Protein AF-A0A956D897-F1 (afdb_monomer)

Nearest PDB structures (foldseek):
  1a9v-assembly1_A  TM=4.489E-01  e=6.446E-01  Dermatophagoides pteronyssinus
  6qe7-assembly3_C  TM=2.543E-01  e=1.963E-01  Acetivibrio thermocellus
  6qe7-assembly2_B  TM=2.369E-01  e=2.677E-01  Acetivibrio thermocellus
  3l81-assembly1_A  TM=2.065E-01  e=1.171E-01  Homo sapiens
  4i3g-assembly2_B  TM=3.978E-01  e=1.262E+00  Streptomyces venezuelae

pLDDT: mean 73.95, std 21.72, range [34.62, 98.69]

Secondary structure (DSSP, 8-state):
----STTTTTGGGS-EEEESPTTEEES-TTSPEEEEEEESSTT-EEEEEEEETTTTEEEEEEEEE--SSPBP-SSSS-BEEEEEEEPPPGGGEEE-SSSEEEEEEEEEE-TTS-EEEPEEB-TTHHHHHHH--SHHHHHHHSB-TTTT-EEEEES-TTTS-----------------TT--S--EEEEE--SS-EEEEEEEEEESSS--EEEEESSEEEEEEEETTEEEEEEE--TTPPEEEEEE--S--EEEEEEEEETTS-EE-GGG-----EEPS-SS-PPPPPPPPPPPP-

Sequence (295 aa):
MKWLRAWCLLALTSGCMLGPYDDMEVSSRDQEIDFTGFHLRPNQEVRVQAFNQIASRWETLETLRSATTPTPTDLRDTLYGWNTRRRLTRDYWAAGTRGAKAQVRALTVGLTGDDFEMVSVDADWGACYRENRTASDFQRNCAAEGTPVAEIHTRDYCQAEEFAPTQFSVRNGGCTRTDYNRDPQRIRFFVGRPMSRYEVVVEQTTAGVRQTFRGDRCTQTTESPGRVRVDCIVSASGGVRLDRTAAGGPLETRVTAFDSFGCGVSQDSWGGRIEFAAGCDVPPPPPPPPPPPPP

Mean predicted aligned error: 14.11 Å

Radius of gyration: 30.56 Å; Cα contacts (8 Å, |Δi|>4): 643; chains: 1; bounding box: 61×61×108 Å

Solvent-accessible surface area (backbone atoms only — not comparable to full-atom values): 16808 Å² total; per-residue (Å²): 135,91,90,79,73,87,73,78,77,78,67,81,70,36,37,37,29,65,26,60,18,33,74,34,76,39,77,38,71,79,48,70,43,59,36,31,32,37,24,69,45,56,62,36,48,34,37,38,30,36,37,28,62,80,79,70,42,78,42,76,77,46,78,48,54,18,30,80,57,72,45,94,64,91,42,76,53,69,33,6,42,33,74,53,74,47,62,59,59,75,53,32,47,42,85,46,97,68,15,38,26,31,45,32,38,39,32,21,51,48,98,86,69,49,81,33,70,10,40,13,16,36,79,60,34,74,60,48,46,74,78,29,57,36,62,64,51,28,58,70,74,32,44,27,94,61,48,41,41,16,42,36,32,23,66,44,63,70,71,79,55,81,65,68,72,53,72,46,69,56,68,62,74,86,77,87,61,91,79,64,83,80,74,62,56,40,49,42,49,44,54,79,60,56,28,32,34,35,39,38,40,36,45,37,85,61,88,86,63,53,74,46,79,46,47,82,45,67,50,80,44,76,80,47,96,42,30,38,40,32,44,29,34,24,54,62,86,53,51,53,38,41,43,33,47,64,82,80,78,64,39,38,45,32,59,40,40,16,34,73,80,72,48,72,57,62,64,92,77,40,78,41,59,80,49,72,68,88,80,85,79,74,77,77,77,75,78,78,79,78,79,78,79,82,134

Foldseek 3Di:
DDPDDPVQPPQLFWWAWAPPAAAAEDAALQDKGKTKTKGLAFFWKKFKWWQQQVVRGIDTPDIDGFHNDFDDDQAPGGITMDIDIDRDPPRQWDDDQQATKIKMFMWTADPVRDIDTHFGFHPVLVVVRVVDRHSSSSSVRGGDPPPPIHMYGYNCHAVPDPQPQPWDFPFPPDPPDQPLQPDWWKWWWAFPWFFFKKKKKKAAPDPDKDKDKDAPDKDWDDPDVRIIIIIHTHGGRDTIIITIRDRDDGITMGMFTHHSNRHTDHPVNGPIDTDTDDDPPDDDPPPPPDDDDDD

Structure (mmCIF, N/CA/C/O backbone):
data_AF-A0A956D897-F1
#
_entry.id   AF-A0A956D897-F1
#
loop_
_atom_site.group_PDB
_atom_site.id
_atom_site.type_symbol
_atom_site.label_atom_id
_atom_site.label_alt_id
_atom_site.label_comp_id
_atom_site.label_asym_id
_atom_site.label_entity_id
_atom_site.label_seq_id
_atom_site.pdbx_PDB_ins_code
_atom_site.Cartn_x
_atom_site.Cartn_y
_atom_site.Cartn_z
_atom_site.occupancy
_atom_site.B_iso_or_equiv
_atom_site.auth_seq_id
_atom_site.auth_comp_id
_atom_site.auth_asym_id
_atom_site.auth_atom_id
_atom_site.pdbx_PDB_model_num
ATOM 1 N N . MET A 1 1 ? -11.260 25.398 -1.690 1.00 37.41 1 MET A N 1
ATOM 2 C CA . MET A 1 1 ? -12.706 25.094 -1.600 1.00 37.41 1 MET A CA 1
ATOM 3 C C . MET A 1 1 ? -12.869 23.866 -0.713 1.00 37.41 1 MET A C 1
ATOM 5 O O . MET A 1 1 ? -12.345 22.822 -1.062 1.00 37.41 1 MET A O 1
ATOM 9 N N . LYS A 1 2 ? -13.481 24.021 0.470 1.00 36.25 2 LYS A N 1
ATOM 10 C CA . LYS A 1 2 ? -13.613 22.994 1.520 1.00 36.25 2 LYS A CA 1
ATOM 11 C C . LYS A 1 2 ? -14.905 22.189 1.306 1.00 36.25 2 LYS A C 1
ATOM 13 O O . LYS A 1 2 ? -15.957 22.604 1.778 1.00 36.25 2 LYS A O 1
ATOM 18 N N . TRP A 1 3 ? -14.828 21.068 0.595 1.00 39.12 3 TRP A N 1
ATOM 19 C CA . TRP A 1 3 ? -15.956 20.163 0.304 1.00 39.12 3 TRP A CA 1
ATOM 20 C C . TRP A 1 3 ? -16.130 19.036 1.355 1.00 39.12 3 TRP A C 1
ATOM 22 O O . TRP A 1 3 ? -16.435 17.906 1.002 1.00 39.12 3 TRP A O 1
ATOM 32 N N . LEU A 1 4 ? -15.937 19.299 2.658 1.00 42.50 4 LEU A N 1
ATOM 33 C CA . LEU A 1 4 ? -15.828 18.237 3.687 1.00 42.50 4 LEU A CA 1
ATOM 34 C C . LEU A 1 4 ? -16.530 18.568 5.018 1.00 42.50 4 LEU A C 1
ATOM 36 O O . LEU A 1 4 ? -15.892 18.671 6.061 1.00 42.50 4 LEU A O 1
ATOM 40 N N . ARG A 1 5 ? -17.855 18.764 5.029 1.00 45.53 5 ARG A N 1
ATOM 41 C CA . ARG A 1 5 ? -18.604 18.880 6.308 1.00 45.53 5 ARG A CA 1
ATOM 42 C C . ARG A 1 5 ? -19.817 17.960 6.461 1.00 45.53 5 ARG A C 1
ATOM 44 O O . ARG A 1 5 ? -20.351 17.878 7.559 1.00 45.53 5 ARG A O 1
ATOM 51 N N . ALA A 1 6 ? -20.207 17.210 5.429 1.00 41.59 6 ALA A N 1
ATOM 52 C CA . ALA A 1 6 ? -21.340 16.278 5.516 1.00 41.59 6 ALA A CA 1
ATOM 53 C C . ALA A 1 6 ? -20.966 14.854 5.991 1.00 41.59 6 ALA A C 1
ATOM 55 O O . ALA A 1 6 ? -21.852 14.076 6.314 1.00 41.59 6 ALA A O 1
ATOM 56 N N . TRP A 1 7 ? -19.674 14.534 6.130 1.00 47.09 7 TRP A N 1
ATOM 57 C CA . TRP A 1 7 ? -19.183 13.262 6.698 1.00 47.09 7 TRP A CA 1
ATOM 58 C C . TRP A 1 7 ? -19.168 13.230 8.243 1.00 47.09 7 TRP A C 1
ATOM 60 O O . TRP A 1 7 ? -18.707 12.273 8.854 1.00 47.09 7 TRP A O 1
ATOM 70 N N . CYS A 1 8 ? -19.661 14.278 8.909 1.00 41.66 8 CYS A N 1
ATOM 71 C CA . CYS A 1 8 ? -19.347 14.549 10.317 1.00 41.66 8 CYS A CA 1
ATOM 72 C C . CYS A 1 8 ? -20.132 13.737 11.371 1.00 41.66 8 CYS A C 1
ATOM 74 O O . CYS A 1 8 ? -19.925 13.983 12.555 1.00 41.66 8 CYS A O 1
ATOM 76 N N . LEU A 1 9 ? -21.024 12.806 11.000 1.00 43.44 9 LEU A N 1
ATOM 77 C CA . LEU A 1 9 ? -21.875 12.101 11.983 1.00 43.44 9 LEU A CA 1
ATOM 78 C C . LEU A 1 9 ? -21.909 10.566 11.879 1.00 43.44 9 LEU A C 1
ATOM 80 O O . LEU A 1 9 ? -22.319 9.925 12.840 1.00 43.44 9 LEU A O 1
ATOM 84 N N . LEU A 1 10 ? -21.439 9.957 10.784 1.00 49.06 10 LEU A N 1
ATOM 85 C CA . LEU A 1 10 ? -21.435 8.489 10.6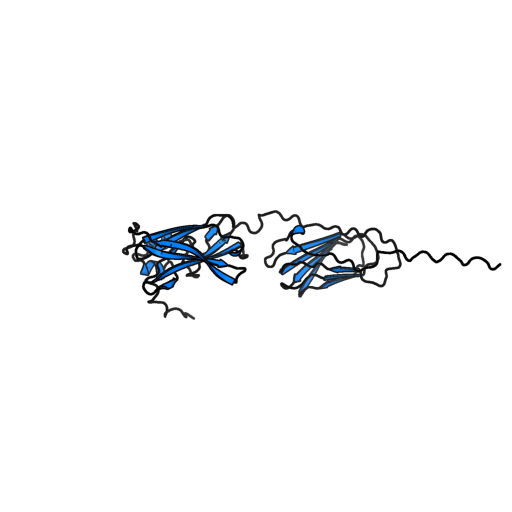21 1.00 49.06 10 LEU A CA 1
ATOM 86 C C . LEU A 1 10 ? -20.092 7.817 10.974 1.00 49.06 10 LEU A C 1
ATOM 88 O O . LEU A 1 10 ? -20.040 6.598 11.102 1.00 49.06 10 LEU A O 1
ATOM 92 N N . ALA A 1 11 ? -19.025 8.588 11.206 1.00 51.06 11 ALA A N 1
ATOM 93 C CA . ALA A 1 11 ? -17.671 8.059 11.417 1.00 51.06 11 ALA A CA 1
ATOM 94 C C . ALA A 1 11 ? -17.360 7.584 12.856 1.00 51.06 11 ALA A C 1
ATOM 96 O O . ALA A 1 11 ? -16.319 6.982 13.098 1.00 51.06 11 ALA A O 1
ATOM 97 N N . LEU A 1 12 ? -18.255 7.804 13.826 1.00 61.03 12 LEU A N 1
ATOM 98 C CA . LEU A 1 12 ? -17.960 7.568 15.250 1.00 61.03 12 LEU A CA 1
ATOM 99 C C . LEU A 1 12 ? -18.162 6.122 15.724 1.00 61.03 12 LEU A C 1
ATOM 101 O O . LEU A 1 12 ? -18.178 5.879 16.926 1.00 61.03 12 LEU A O 1
ATOM 105 N N . THR A 1 13 ? -18.367 5.158 14.824 1.00 71.69 13 THR A N 1
ATOM 106 C CA . THR A 1 13 ? -18.642 3.764 15.229 1.00 71.69 13 THR A CA 1
ATOM 107 C C . THR A 1 13 ? -17.627 2.744 14.737 1.00 71.69 13 THR A C 1
ATOM 109 O O . THR A 1 13 ? -17.628 1.630 15.255 1.00 71.69 13 THR A O 1
ATOM 112 N N . SER A 1 14 ? -16.741 3.110 13.806 1.00 82.94 14 SER A N 1
ATOM 113 C CA . SER A 1 14 ? -15.926 2.131 13.086 1.00 82.94 14 SER A CA 1
ATOM 114 C C . SER A 1 14 ? -14.573 1.803 13.727 1.00 82.94 14 SER A C 1
ATOM 116 O O . SER A 1 14 ? -13.984 0.785 13.392 1.00 82.94 14 SER A O 1
ATOM 118 N N . GLY A 1 15 ? -14.087 2.596 14.690 1.00 93.12 15 GLY A N 1
ATOM 119 C CA . GLY A 1 15 ? -12.755 2.420 15.288 1.00 93.12 15 GLY A CA 1
ATOM 120 C C . GLY A 1 15 ? -11.625 3.046 14.453 1.00 93.12 15 GLY A C 1
ATOM 121 O O . GLY A 1 15 ? -11.867 3.943 13.644 1.00 93.12 15 GLY A O 1
ATOM 122 N N . CYS A 1 16 ? -10.382 2.615 14.671 1.00 95.88 16 CYS A N 1
ATOM 123 C CA . CYS A 1 16 ? -9.202 3.088 13.937 1.00 95.88 16 CYS A CA 1
ATOM 124 C C . CYS A 1 16 ? -8.184 1.969 13.664 1.00 95.88 16 CYS A C 1
ATOM 126 O O . CYS A 1 16 ? -8.124 0.976 14.395 1.00 95.88 16 CYS A O 1
ATOM 128 N N . MET A 1 17 ? -7.366 2.171 12.631 1.00 97.62 17 MET A N 1
ATOM 129 C CA . MET A 1 17 ? -6.140 1.432 12.333 1.00 97.62 17 MET A CA 1
ATOM 130 C C . MET A 1 17 ? -4.947 2.328 12.682 1.00 97.62 17 MET A C 1
ATOM 132 O O . MET A 1 17 ? -4.753 3.374 12.072 1.00 97.62 17 MET A O 1
ATOM 136 N N . LEU A 1 18 ? -4.176 1.929 13.693 1.00 97.25 18 LEU A N 1
ATOM 137 C CA . LEU A 1 18 ? -2.986 2.643 14.176 1.00 97.25 18 LEU A CA 1
ATOM 138 C C . LEU A 1 18 ? -1.705 2.222 13.452 1.00 97.25 18 LEU A C 1
ATOM 140 O O . LEU A 1 18 ? -0.731 2.968 13.401 1.00 97.25 18 LEU A O 1
ATOM 144 N N . GLY A 1 19 ? -1.698 0.996 12.937 1.00 96.50 19 GLY A N 1
ATOM 145 C CA . GLY A 1 19 ? -0.601 0.423 12.179 1.00 96.50 19 GLY A CA 1
ATOM 146 C C . GLY A 1 19 ? -1.163 -0.460 11.069 1.00 96.50 19 GLY A C 1
ATOM 147 O O . GLY A 1 19 ? -2.132 -1.177 11.335 1.00 96.50 19 GLY A O 1
ATOM 148 N N . PRO A 1 20 ? -0.592 -0.432 9.858 1.00 97.75 20 PRO A N 1
ATOM 149 C CA . PRO A 1 20 ? 0.364 0.572 9.385 1.00 97.75 20 PRO A CA 1
ATOM 150 C C . PRO A 1 20 ? -0.276 1.973 9.343 1.00 97.75 20 PRO A C 1
ATOM 152 O O . PRO A 1 20 ? -1.475 2.104 9.101 1.00 97.75 20 PRO A O 1
ATOM 155 N N . TYR A 1 21 ? 0.519 3.001 9.630 1.00 96.69 21 TYR A N 1
ATOM 156 C CA . TYR A 1 21 ? 0.119 4.407 9.510 1.00 96.69 21 TYR A CA 1
ATOM 157 C C . TYR A 1 21 ? 0.465 4.940 8.113 1.00 96.69 21 TYR A C 1
ATOM 159 O O . TYR A 1 21 ? 1.209 4.290 7.373 1.00 96.69 21 TYR A O 1
ATOM 167 N N . ASP A 1 22 ? -0.088 6.093 7.746 1.00 96.50 22 ASP A N 1
ATOM 168 C CA . ASP A 1 22 ? 0.166 6.693 6.435 1.00 96.50 22 ASP A CA 1
ATOM 169 C C . ASP A 1 22 ? 1.633 7.124 6.288 1.00 96.50 22 ASP A C 1
ATOM 171 O O . ASP A 1 22 ? 2.255 7.607 7.236 1.00 96.50 22 ASP A O 1
ATOM 175 N N . ASP A 1 23 ? 2.205 6.882 5.112 1.00 94.75 23 ASP A N 1
ATOM 176 C CA . ASP A 1 23 ? 3.635 7.012 4.821 1.00 94.75 23 ASP A CA 1
ATOM 177 C C . ASP A 1 23 ? 4.571 6.125 5.676 1.00 94.75 23 ASP A C 1
ATOM 179 O O . ASP A 1 23 ? 5.767 6.407 5.818 1.00 94.75 23 ASP A O 1
ATOM 183 N N . MET A 1 24 ? 4.080 5.008 6.233 1.00 95.69 24 MET A N 1
ATOM 184 C CA . MET A 1 24 ? 4.945 4.046 6.929 1.00 95.69 24 MET A CA 1
ATOM 185 C C . MET A 1 24 ? 6.013 3.482 5.981 1.00 95.69 24 MET A C 1
ATOM 187 O O . MET A 1 24 ? 5.697 2.918 4.938 1.00 95.69 24 MET A O 1
ATOM 191 N N . GLU A 1 25 ? 7.285 3.538 6.383 1.00 94.81 25 GLU A N 1
ATOM 192 C CA . GLU A 1 25 ? 8.384 2.904 5.648 1.00 94.81 25 GLU A CA 1
ATOM 193 C C . GLU A 1 25 ? 8.724 1.515 6.210 1.00 94.81 25 GLU A C 1
ATOM 195 O O . GLU A 1 25 ? 8.971 1.352 7.408 1.00 94.81 25 GLU A O 1
ATOM 200 N N . VAL A 1 26 ? 8.829 0.518 5.330 1.00 94.31 26 VAL A N 1
ATOM 201 C CA . VAL A 1 26 ? 9.364 -0.816 5.627 1.00 94.31 26 VAL A CA 1
ATOM 202 C C . VAL A 1 26 ? 10.677 -1.062 4.881 1.00 94.31 26 VAL A C 1
ATOM 204 O O . VAL A 1 26 ? 10.982 -0.453 3.854 1.00 94.31 26 VAL A O 1
ATOM 207 N N . SER A 1 27 ? 11.497 -1.963 5.416 1.00 90.19 27 SER A N 1
ATOM 208 C CA . SER A 1 27 ? 12.823 -2.273 4.872 1.00 90.19 27 SER A CA 1
ATOM 209 C C . SER A 1 27 ? 12.770 -2.951 3.502 1.00 90.19 27 SER A C 1
ATOM 211 O O . SER A 1 27 ? 13.629 -2.685 2.668 1.00 90.19 27 SER A O 1
ATOM 213 N N . SER A 1 28 ? 11.773 -3.808 3.267 1.00 89.75 28 SER A N 1
ATOM 214 C CA . SER A 1 28 ? 11.587 -4.535 2.010 1.00 89.75 28 SER A CA 1
ATOM 215 C C . SER A 1 28 ? 10.143 -4.996 1.836 1.00 89.75 28 SER A C 1
ATOM 217 O O . SER A 1 28 ? 9.375 -5.034 2.799 1.00 89.75 28 SER A O 1
ATOM 219 N N . ARG A 1 29 ? 9.785 -5.418 0.618 1.00 90.31 29 ARG A N 1
ATOM 220 C CA . ARG A 1 29 ? 8.458 -5.999 0.318 1.00 90.31 29 ARG A CA 1
ATOM 221 C C . ARG A 1 29 ? 8.176 -7.330 1.026 1.00 90.31 29 ARG A C 1
ATOM 223 O O . ARG A 1 29 ? 7.018 -7.725 1.132 1.00 90.31 29 ARG A O 1
ATOM 230 N N . ASP A 1 30 ? 9.218 -8.006 1.510 1.00 89.75 30 ASP A N 1
ATOM 231 C CA . ASP A 1 30 ? 9.113 -9.270 2.247 1.00 89.75 30 ASP A CA 1
ATOM 232 C C . ASP A 1 30 ? 8.998 -9.073 3.766 1.00 89.75 30 ASP A C 1
ATOM 234 O O . ASP A 1 30 ? 8.769 -10.037 4.509 1.00 89.75 30 ASP A O 1
ATOM 238 N N . GLN A 1 31 ? 9.135 -7.837 4.254 1.00 94.69 31 GLN A N 1
ATOM 239 C CA . GLN A 1 31 ? 8.924 -7.533 5.661 1.00 94.69 31 GLN A CA 1
ATOM 240 C C . GLN A 1 31 ? 7.465 -7.812 6.047 1.00 94.69 31 GLN A C 1
ATOM 242 O O . GLN A 1 31 ? 6.523 -7.421 5.357 1.00 94.69 31 GLN A O 1
ATOM 247 N N . GLU A 1 32 ? 7.274 -8.493 7.175 1.00 97.38 32 GLU A N 1
ATOM 248 C CA . GLU A 1 32 ? 5.948 -8.614 7.768 1.00 97.38 32 GLU A CA 1
ATOM 249 C C . GLU A 1 32 ? 5.497 -7.264 8.334 1.00 97.38 32 GLU A C 1
ATOM 251 O O . GLU A 1 32 ? 6.247 -6.592 9.043 1.00 97.38 32 GLU A O 1
ATOM 256 N N . ILE A 1 33 ? 4.260 -6.883 8.026 1.00 97.94 33 ILE A N 1
ATOM 257 C CA . ILE A 1 33 ? 3.649 -5.635 8.475 1.00 97.94 33 ILE A CA 1
ATOM 258 C C . ILE A 1 33 ? 2.714 -5.943 9.641 1.00 97.94 33 ILE A C 1
ATOM 260 O O . ILE A 1 33 ? 1.869 -6.842 9.558 1.00 97.94 33 ILE A O 1
ATOM 264 N N . ASP A 1 34 ? 2.878 -5.188 10.724 1.00 98.31 34 ASP A N 1
ATOM 265 C CA . ASP A 1 34 ? 1.988 -5.221 11.878 1.00 98.31 34 ASP A CA 1
ATOM 266 C C . ASP A 1 34 ? 0.759 -4.351 11.608 1.00 98.31 34 ASP A C 1
ATOM 268 O O . ASP A 1 34 ? 0.848 -3.130 11.475 1.00 98.31 34 ASP A O 1
ATOM 272 N N . PHE A 1 35 ? -0.399 -4.999 11.552 1.00 98.50 35 PHE A N 1
ATOM 273 C CA . PHE A 1 35 ? -1.695 -4.346 11.489 1.00 98.50 35 PHE A CA 1
ATOM 274 C C . PHE A 1 35 ? -2.255 -4.275 12.900 1.00 98.50 35 PHE A C 1
ATOM 276 O O . PHE A 1 35 ? -2.440 -5.308 13.543 1.00 98.50 35 PHE A O 1
ATOM 283 N N . THR A 1 36 ? -2.508 -3.074 13.402 1.00 98.38 36 THR A N 1
ATOM 284 C CA . THR A 1 36 ? -2.977 -2.853 14.771 1.00 98.38 36 THR A CA 1
ATOM 285 C C . THR A 1 36 ? -3.998 -1.734 14.804 1.00 98.38 36 THR A C 1
ATOM 287 O O . THR A 1 36 ? -3.957 -0.815 13.987 1.00 98.38 36 THR A O 1
ATOM 290 N N . GLY A 1 37 ? -4.898 -1.777 15.776 1.00 97.31 37 GLY A N 1
ATOM 291 C CA . GLY A 1 37 ? -5.841 -0.695 15.980 1.00 97.31 37 GLY A CA 1
ATOM 292 C C . GLY A 1 37 ? -6.790 -0.935 17.137 1.00 97.31 37 GLY A C 1
ATOM 293 O O . GLY A 1 37 ? -6.596 -1.836 17.958 1.00 97.31 37 GLY A O 1
ATOM 294 N N . PHE A 1 38 ? -7.835 -0.116 17.183 1.00 97.12 38 PHE A N 1
ATOM 295 C CA . PHE A 1 38 ? -8.873 -0.179 18.202 1.00 97.12 38 PHE A CA 1
ATOM 296 C C . PHE A 1 38 ? -10.267 -0.198 17.589 1.00 97.12 38 PHE A C 1
ATOM 298 O O . PHE A 1 38 ? -10.520 0.402 16.546 1.00 97.12 38 PHE A O 1
ATOM 305 N N . HIS A 1 39 ? -11.190 -0.851 18.287 1.00 96.25 39 HIS A N 1
ATOM 306 C CA . HIS A 1 39 ? -12.624 -0.774 18.045 1.00 96.25 39 HIS A CA 1
ATOM 307 C C . HIS A 1 39 ? -13.343 -0.257 19.303 1.00 96.25 39 HIS A C 1
ATOM 309 O O . HIS A 1 39 ? -12.895 -0.500 20.421 1.00 96.25 39 HIS A O 1
ATOM 315 N N . LEU A 1 40 ? -14.494 0.403 19.147 1.00 94.81 40 LEU A N 1
ATOM 316 C CA . LEU A 1 40 ? -15.321 0.930 20.254 1.00 94.81 40 LEU A CA 1
ATOM 317 C C . LEU A 1 40 ? -16.214 -0.121 20.933 1.00 94.81 40 LEU A C 1
ATOM 319 O O . LEU A 1 40 ? -17.045 0.190 21.783 1.00 94.81 40 LEU A O 1
ATOM 323 N N . ARG A 1 41 ? -16.114 -1.377 20.503 1.00 95.50 41 ARG A N 1
ATOM 324 C CA . ARG A 1 41 ? -16.984 -2.475 20.933 1.00 95.50 41 ARG A CA 1
ATOM 325 C C . ARG A 1 41 ? -16.183 -3.773 20.977 1.00 95.50 41 ARG A C 1
ATOM 327 O O . ARG A 1 41 ? -15.324 -3.957 20.106 1.00 95.50 41 ARG A O 1
ATOM 334 N N . PRO A 1 42 ? -16.484 -4.668 21.928 1.00 97.19 42 PRO A N 1
ATOM 335 C CA . PRO A 1 42 ? -15.820 -5.955 22.018 1.00 97.19 42 PRO A CA 1
ATOM 336 C C . PRO A 1 42 ? -16.277 -6.894 20.903 1.00 97.19 42 PRO A C 1
ATOM 338 O O . PRO A 1 42 ? -17.420 -6.812 20.434 1.00 97.19 42 PRO A O 1
ATOM 341 N N . ASN A 1 43 ? -15.406 -7.838 20.542 1.00 97.06 43 ASN A N 1
ATOM 342 C CA . ASN A 1 43 ? -15.713 -8.961 19.654 1.00 97.06 43 ASN A CA 1
ATOM 343 C C . ASN A 1 43 ? -16.300 -8.558 18.283 1.00 97.06 43 ASN A C 1
ATOM 345 O O . ASN A 1 43 ? -17.046 -9.332 17.673 1.00 97.06 43 ASN A O 1
ATOM 349 N N . GLN A 1 44 ? -16.002 -7.349 17.803 1.00 96.88 44 GLN A N 1
ATOM 350 C CA . GLN A 1 44 ? -16.445 -6.882 16.490 1.00 96.88 44 GLN A CA 1
ATOM 351 C C . GLN A 1 44 ? -15.508 -7.382 15.409 1.00 96.88 44 GLN A C 1
ATOM 353 O O . GLN A 1 44 ? -14.303 -7.456 15.627 1.00 96.88 44 GLN A O 1
ATOM 358 N N . GLU A 1 45 ? -16.069 -7.728 14.256 1.00 97.69 45 GLU A N 1
ATOM 359 C CA . GLU A 1 45 ? -15.289 -8.159 13.103 1.00 97.69 45 GLU A CA 1
ATOM 360 C C . GLU A 1 45 ? -14.477 -6.991 12.538 1.00 97.69 45 GLU A C 1
ATOM 362 O O . GLU A 1 45 ? -14.995 -5.886 12.375 1.00 97.69 45 GLU A O 1
ATOM 367 N N . VAL A 1 46 ? -13.209 -7.252 12.233 1.00 97.88 46 VAL A N 1
ATOM 368 C CA . VAL A 1 46 ? -12.294 -6.335 11.555 1.00 97.88 46 VAL A CA 1
ATOM 369 C C . VAL A 1 46 ? -11.703 -7.064 10.354 1.00 97.88 46 VAL A C 1
ATOM 371 O O . VAL A 1 46 ? -11.136 -8.149 10.495 1.00 97.88 46 VAL A O 1
ATOM 374 N N . ARG A 1 47 ? -11.825 -6.471 9.167 1.00 98.38 47 ARG A N 1
ATOM 375 C CA . ARG A 1 47 ? -11.246 -6.981 7.922 1.00 98.38 47 ARG A CA 1
ATOM 376 C C . ARG A 1 47 ? -10.097 -6.083 7.505 1.00 98.38 47 ARG A C 1
ATOM 378 O O . ARG A 1 47 ? -10.304 -4.905 7.225 1.00 98.38 47 ARG A O 1
ATOM 385 N N . VAL A 1 48 ? -8.901 -6.647 7.428 1.00 98.44 48 VAL A N 1
ATOM 386 C CA . VAL A 1 48 ? -7.730 -5.958 6.882 1.00 98.44 48 VAL A CA 1
ATOM 387 C C . VAL A 1 48 ? -7.697 -6.208 5.384 1.00 98.44 48 VAL A C 1
ATOM 389 O O . VAL A 1 48 ? -7.755 -7.358 4.944 1.00 98.44 48 VAL A O 1
ATOM 392 N N . GLN A 1 49 ? -7.604 -5.139 4.599 1.00 98.69 49 GLN A N 1
ATOM 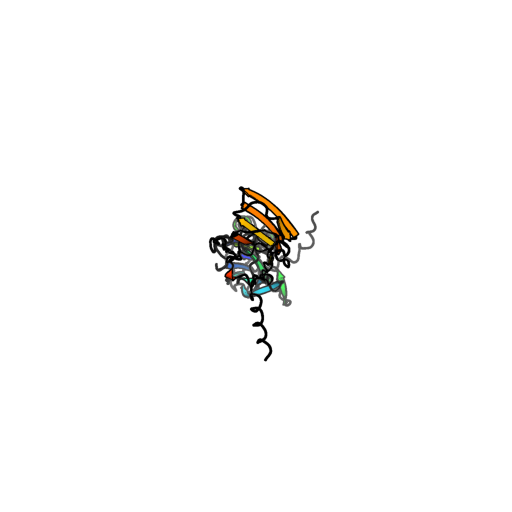393 C CA . GLN A 1 49 ? -7.571 -5.208 3.143 1.00 98.69 49 GLN A CA 1
ATOM 394 C C . GLN A 1 49 ? -6.319 -4.547 2.576 1.00 98.69 49 GLN A C 1
ATOM 396 O O . GLN A 1 49 ? -5.823 -3.565 3.127 1.00 98.69 49 GLN A O 1
ATOM 401 N N . ALA A 1 50 ? -5.862 -5.051 1.433 1.00 98.62 50 ALA A N 1
ATOM 402 C CA . ALA A 1 50 ? -4.887 -4.382 0.578 1.00 98.62 50 ALA A CA 1
ATOM 403 C C . ALA A 1 50 ? -5.423 -4.256 -0.846 1.00 98.62 50 ALA A C 1
ATOM 405 O O . ALA A 1 50 ? -6.227 -5.074 -1.304 1.00 98.62 50 ALA A O 1
ATOM 406 N N . PHE A 1 51 ? -4.989 -3.215 -1.548 1.00 98.50 51 PHE A N 1
ATOM 407 C CA . PHE A 1 51 ? -5.359 -3.012 -2.940 1.00 98.50 51 PHE A CA 1
ATOM 408 C C . PHE A 1 51 ? -4.475 -3.870 -3.851 1.00 98.50 51 PHE A C 1
ATOM 410 O O . PHE A 1 51 ? -3.264 -3.663 -3.935 1.00 98.50 51 PHE A O 1
ATOM 417 N N . ASN A 1 52 ? -5.074 -4.850 -4.527 1.00 97.31 52 ASN A N 1
ATOM 418 C CA . ASN A 1 52 ? -4.396 -5.683 -5.514 1.00 97.31 52 ASN A CA 1
ATOM 419 C C . ASN A 1 52 ? -4.207 -4.875 -6.804 1.00 97.31 52 ASN A C 1
ATOM 421 O O . ASN A 1 52 ? -5.180 -4.553 -7.491 1.00 97.31 52 ASN A O 1
ATOM 425 N N . GLN A 1 53 ? -2.958 -4.562 -7.142 1.00 89.94 53 GLN A N 1
ATOM 426 C CA . GLN A 1 53 ? -2.596 -3.710 -8.277 1.00 89.94 53 GLN A CA 1
ATOM 427 C C . GLN A 1 53 ? -2.842 -4.401 -9.622 1.00 89.94 53 GLN A C 1
ATOM 429 O O . GLN A 1 53 ? -3.155 -3.742 -10.611 1.00 89.94 53 GLN A O 1
ATOM 434 N N . ILE A 1 54 ? -2.745 -5.734 -9.667 1.00 81.75 54 ILE A N 1
ATOM 435 C CA . ILE A 1 54 ? -2.993 -6.520 -10.882 1.00 81.75 54 ILE A CA 1
ATOM 436 C C . ILE A 1 54 ? -4.498 -6.641 -11.130 1.00 81.75 54 ILE A C 1
ATOM 438 O O . ILE A 1 54 ? -4.976 -6.381 -12.233 1.00 81.75 54 ILE A O 1
ATOM 442 N N . ALA A 1 55 ? -5.257 -7.012 -10.098 1.00 89.62 55 ALA A N 1
ATOM 443 C CA . ALA A 1 55 ? -6.704 -7.194 -10.186 1.00 89.62 55 ALA A CA 1
ATOM 444 C C . ALA A 1 55 ? -7.493 -5.874 -10.111 1.00 89.62 55 ALA A C 1
ATOM 446 O O . ALA A 1 55 ? -8.702 -5.879 -10.338 1.00 89.62 55 ALA A O 1
ATOM 447 N N . SER A 1 56 ? -6.828 -4.757 -9.791 1.00 94.06 56 SER A N 1
ATOM 448 C CA . SER A 1 56 ? -7.427 -3.425 -9.624 1.00 94.06 56 SER A CA 1
ATOM 449 C C . SER A 1 56 ? -8.621 -3.414 -8.658 1.00 94.06 56 SER A C 1
ATOM 451 O O . SER A 1 56 ? -9.660 -2.813 -8.935 1.00 94.06 56 SER A O 1
ATOM 453 N N . ARG A 1 57 ? -8.494 -4.109 -7.521 1.00 97.75 57 ARG A N 1
ATOM 454 C CA . ARG A 1 57 ? -9.549 -4.207 -6.499 1.00 97.75 57 ARG A CA 1
ATOM 455 C C . ARG A 1 57 ? -8.978 -4.402 -5.098 1.00 97.75 57 ARG A C 1
ATOM 457 O O . ARG A 1 57 ? -7.884 -4.932 -4.934 1.00 97.75 57 ARG A O 1
ATOM 464 N N . TRP A 1 58 ? -9.761 -4.034 -4.088 1.00 98.50 58 TRP A N 1
ATOM 465 C CA . TRP A 1 58 ? -9.472 -4.363 -2.692 1.00 98.50 58 TRP A CA 1
ATOM 466 C C . TRP A 1 58 ? -9.692 -5.851 -2.424 1.00 98.50 58 TRP A C 1
ATOM 468 O O . TRP A 1 58 ? -10.727 -6.403 -2.799 1.00 98.50 58 TRP A O 1
ATOM 478 N N . GLU A 1 59 ? -8.740 -6.486 -1.746 1.00 98.56 59 GLU A N 1
ATOM 479 C CA . GLU A 1 59 ? -8.832 -7.880 -1.317 1.00 98.56 59 GLU A CA 1
ATOM 480 C C . GLU A 1 59 ? -8.616 -7.984 0.189 1.00 98.56 59 GLU A C 1
ATOM 482 O O . GLU A 1 59 ? -7.764 -7.304 0.763 1.00 98.56 59 GLU A O 1
ATOM 487 N N . THR A 1 60 ? -9.412 -8.835 0.836 1.00 98.44 60 THR A N 1
ATOM 488 C CA . THR A 1 60 ? -9.273 -9.113 2.265 1.00 98.44 60 THR A CA 1
ATOM 489 C C . THR A 1 60 ? -8.064 -10.005 2.490 1.00 98.44 60 THR A C 1
ATOM 491 O O . THR A 1 60 ? -8.041 -11.150 2.046 1.00 98.44 60 THR A O 1
ATOM 494 N N . LEU A 1 61 ? -7.081 -9.472 3.210 1.00 98.06 61 LEU A N 1
ATOM 495 C CA . LEU A 1 61 ? -5.903 -10.206 3.656 1.00 98.06 61 LEU A CA 1
ATOM 496 C C . LEU A 1 61 ? -6.217 -11.069 4.872 1.00 98.06 61 LEU A C 1
ATOM 498 O O . LEU A 1 61 ? -5.710 -12.178 4.989 1.00 98.06 61 LEU A O 1
ATOM 502 N N . GLU A 1 62 ? -7.020 -10.528 5.791 1.00 98.12 62 GLU A N 1
ATOM 503 C CA . GLU A 1 62 ? -7.358 -11.178 7.050 1.00 98.12 62 GLU A CA 1
ATOM 504 C C . GLU A 1 62 ? -8.715 -10.709 7.570 1.00 98.12 62 GLU A C 1
ATOM 506 O O . GLU A 1 62 ? -9.068 -9.537 7.436 1.00 98.12 62 GLU A O 1
ATOM 511 N N . THR A 1 63 ? -9.449 -11.613 8.217 1.00 98.19 63 THR A N 1
ATOM 512 C CA . THR A 1 63 ? -10.622 -11.278 9.033 1.00 98.19 63 THR A CA 1
ATOM 513 C C . THR A 1 63 ? -10.354 -11.697 10.471 1.00 98.19 63 THR A C 1
ATOM 515 O O . THR A 1 63 ? -10.097 -12.865 10.743 1.00 98.19 63 THR A O 1
ATOM 518 N N . LEU A 1 64 ? -10.421 -10.746 11.394 1.00 97.81 64 LEU A N 1
ATOM 519 C CA . LEU A 1 64 ? -10.187 -10.956 12.818 1.00 97.81 64 LEU A CA 1
ATOM 520 C C . LEU A 1 64 ? -11.284 -10.285 13.650 1.00 97.81 64 LEU A C 1
ATOM 522 O O . LEU A 1 64 ? -12.256 -9.757 13.109 1.00 97.81 64 LEU A O 1
ATOM 526 N N . ARG A 1 65 ? -11.154 -10.330 14.978 1.00 98.12 65 ARG A N 1
ATOM 527 C CA . ARG A 1 65 ? -12.084 -9.669 15.895 1.00 98.12 65 ARG A CA 1
ATOM 528 C C . ARG A 1 65 ? -11.356 -8.787 16.898 1.00 98.12 65 ARG A C 1
ATOM 530 O O . ARG A 1 65 ? -10.247 -9.118 17.312 1.00 98.12 65 ARG A O 1
ATOM 537 N N . SER A 1 66 ? -11.996 -7.694 17.308 1.00 97.94 66 SER A N 1
ATOM 538 C CA . SER A 1 66 ? -11.539 -6.902 18.450 1.00 97.94 66 SER A CA 1
ATOM 539 C C . SER A 1 66 ? -11.584 -7.717 19.740 1.00 97.94 66 SER A C 1
ATOM 541 O O . SER A 1 66 ? -12.409 -8.623 19.899 1.00 97.94 66 SER A O 1
ATOM 543 N N . ALA A 1 67 ? -10.690 -7.392 20.672 1.00 98.25 67 ALA A N 1
ATOM 544 C CA . ALA A 1 67 ? -10.604 -8.048 21.966 1.00 98.25 67 ALA A CA 1
ATOM 545 C C . ALA A 1 67 ? -11.954 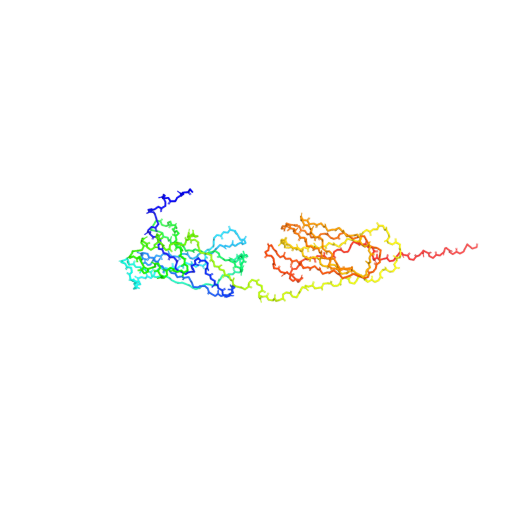-8.038 22.701 1.00 98.25 67 ALA A C 1
ATOM 547 O O . ALA A 1 67 ? -12.778 -7.136 22.547 1.00 98.25 67 ALA A O 1
ATOM 548 N N . THR A 1 68 ? -12.188 -9.047 23.534 1.00 97.88 68 THR A N 1
ATOM 549 C CA . THR A 1 68 ? -13.370 -9.099 24.408 1.00 97.88 68 THR A CA 1
ATOM 550 C C . THR A 1 68 ? -13.188 -8.260 25.671 1.00 97.88 68 THR A C 1
ATOM 552 O O . THR A 1 68 ? -14.168 -7.797 26.252 1.00 97.88 68 THR A O 1
ATOM 555 N N . THR A 1 69 ? -11.942 -8.038 26.087 1.00 97.62 69 THR A N 1
ATOM 556 C CA . THR A 1 69 ? -11.575 -7.221 27.245 1.00 97.62 69 THR A CA 1
ATOM 557 C C . THR A 1 69 ? -11.135 -5.826 26.810 1.00 97.62 69 THR A C 1
ATOM 559 O O . THR A 1 69 ? -10.407 -5.721 25.818 1.00 97.62 69 THR A O 1
ATOM 562 N N . PRO A 1 70 ? -11.504 -4.769 27.554 1.00 97.69 70 PRO A N 1
ATOM 563 C CA . PRO A 1 70 ? -10.989 -3.429 27.310 1.00 97.69 70 PRO A CA 1
ATOM 564 C C . PRO A 1 70 ? -9.462 -3.395 27.291 1.00 97.69 70 PRO A C 1
ATOM 566 O O . PRO A 1 70 ? -8.808 -3.970 28.163 1.00 97.69 70 PRO A O 1
ATOM 569 N N . THR A 1 71 ? -8.894 -2.691 26.320 1.00 96.38 71 THR A N 1
ATOM 570 C CA . THR A 1 71 ? -7.477 -2.345 26.333 1.00 96.38 71 THR A CA 1
ATOM 571 C C . THR A 1 71 ? -7.280 -1.144 27.260 1.00 96.38 71 THR A C 1
ATOM 573 O O . THR A 1 71 ? -8.020 -0.168 27.136 1.00 96.38 71 THR A O 1
ATOM 576 N N . PRO A 1 72 ? -6.323 -1.184 28.204 1.00 93.62 72 PRO A N 1
ATOM 577 C CA . PRO A 1 72 ? -6.004 -0.024 29.027 1.00 93.62 72 PRO A CA 1
ATOM 578 C C . PRO A 1 72 ? -5.497 1.121 28.148 1.00 93.62 72 PRO A C 1
ATOM 580 O O . PRO A 1 72 ? -4.495 0.969 27.451 1.00 93.62 72 PRO A O 1
ATOM 583 N N . THR A 1 73 ? -6.196 2.253 28.170 1.00 91.19 73 THR A N 1
ATOM 584 C CA . THR A 1 73 ? -5.838 3.452 27.407 1.00 91.19 73 THR A CA 1
ATOM 585 C C . THR A 1 73 ? -6.133 4.700 28.243 1.00 91.19 73 THR A C 1
ATOM 587 O O . THR A 1 73 ? -7.031 4.671 29.080 1.00 91.19 73 THR A O 1
ATOM 590 N N . ASP A 1 74 ? -5.410 5.794 28.002 1.00 89.00 74 ASP A N 1
ATOM 591 C CA . ASP A 1 74 ? -5.682 7.101 28.631 1.00 89.00 74 ASP A CA 1
ATOM 592 C C . ASP A 1 74 ? -6.929 7.823 28.071 1.00 89.00 74 ASP A C 1
ATOM 594 O O . ASP A 1 74 ? -7.312 8.887 28.571 1.00 89.00 74 ASP A O 1
ATOM 598 N N . LEU A 1 75 ? -7.571 7.276 27.030 1.00 88.75 75 LEU A N 1
ATOM 599 C CA . LEU A 1 75 ? -8.827 7.812 26.512 1.00 88.75 75 LEU A CA 1
ATOM 600 C C . LEU A 1 75 ? -9.983 7.529 27.476 1.00 88.75 75 LEU A C 1
ATOM 602 O O . LEU A 1 75 ? -10.018 6.527 28.185 1.00 88.75 75 LEU A O 1
ATOM 606 N N . ARG A 1 76 ? -10.973 8.427 27.477 1.00 91.88 76 ARG A N 1
ATOM 607 C CA . ARG A 1 76 ? -12.200 8.274 28.276 1.00 91.88 76 ARG A CA 1
ATOM 608 C C . ARG A 1 76 ? -13.105 7.153 27.767 1.00 91.88 76 ARG A C 1
ATOM 610 O O . ARG A 1 76 ? -13.904 6.626 28.537 1.00 91.88 76 ARG A O 1
ATOM 617 N N . ASP A 1 77 ? -13.008 6.834 26.481 1.00 92.88 77 ASP A N 1
ATOM 618 C CA . ASP A 1 77 ? -13.796 5.786 25.845 1.00 92.88 77 ASP A CA 1
ATOM 619 C C . ASP A 1 77 ? -13.171 4.410 26.078 1.00 92.88 77 ASP A C 1
ATOM 621 O O . ASP A 1 77 ? -11.953 4.246 26.104 1.00 92.88 77 ASP A O 1
ATOM 625 N N . THR A 1 78 ? -14.017 3.391 26.219 1.00 94.75 78 THR A N 1
ATOM 626 C CA . THR A 1 78 ? -13.553 2.003 26.305 1.00 94.75 78 THR A CA 1
ATOM 627 C C . THR A 1 78 ? -13.172 1.508 24.915 1.00 94.75 78 THR A C 1
ATOM 629 O O . THR A 1 78 ? -14.022 1.425 24.027 1.00 94.75 78 THR A O 1
ATOM 632 N N . LEU A 1 79 ? -11.900 1.157 24.733 1.00 95.31 79 LEU A N 1
ATOM 633 C CA . LEU A 1 79 ? -11.371 0.644 23.474 1.00 95.31 79 LEU A CA 1
ATOM 634 C C . LEU A 1 79 ? -11.047 -0.842 23.565 1.00 95.31 79 LEU A C 1
ATOM 636 O O . LEU A 1 79 ? -10.670 -1.353 24.616 1.00 95.31 79 LEU A O 1
ATOM 640 N N . TYR A 1 80 ? -11.169 -1.526 22.434 1.00 97.69 80 TYR A N 1
ATOM 641 C CA . TYR A 1 80 ? -10.896 -2.949 22.293 1.00 97.69 80 TYR A CA 1
ATOM 642 C C . TYR A 1 80 ? -9.873 -3.138 21.183 1.00 97.69 80 TYR A C 1
ATOM 644 O O . TYR A 1 80 ? -10.171 -2.912 20.007 1.00 97.69 80 TYR A O 1
ATOM 652 N N . GLY A 1 81 ? -8.653 -3.494 21.575 1.00 97.81 81 GLY A N 1
ATOM 653 C CA . GLY A 1 81 ? -7.538 -3.676 20.659 1.00 97.81 81 GLY A CA 1
ATOM 654 C C . GLY A 1 81 ? -7.765 -4.823 19.686 1.00 97.81 81 GLY A C 1
ATOM 655 O O . GLY A 1 81 ? -8.459 -5.796 19.984 1.00 97.81 81 GLY A O 1
ATOM 656 N N . TRP A 1 82 ? -7.157 -4.706 18.519 1.00 98.38 82 TRP A N 1
ATOM 657 C CA . TRP A 1 82 ? -7.058 -5.774 17.541 1.00 98.38 82 TRP A CA 1
ATOM 658 C C . TRP A 1 82 ? -5.682 -5.717 16.888 1.00 98.38 82 TRP A C 1
ATOM 660 O O . TRP A 1 82 ? -5.103 -4.639 16.737 1.00 98.38 82 TRP A O 1
ATOM 670 N N . ASN A 1 83 ? -5.142 -6.875 16.518 1.00 98.50 83 ASN A N 1
ATOM 671 C CA . ASN A 1 83 ? -3.870 -6.941 15.820 1.00 98.50 83 ASN A CA 1
ATOM 672 C C . ASN A 1 83 ? 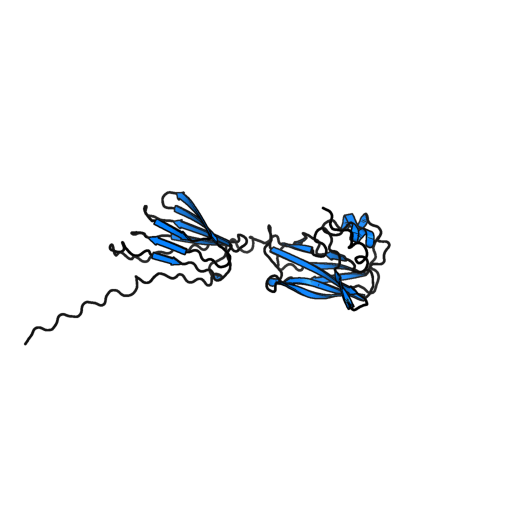-3.743 -8.203 14.967 1.00 98.50 83 ASN A C 1
ATOM 674 O O . ASN A 1 83 ? -4.286 -9.257 15.291 1.00 98.50 83 ASN A O 1
ATOM 678 N N . THR A 1 84 ? -2.981 -8.097 13.887 1.00 98.50 84 THR A N 1
ATOM 679 C CA . THR A 1 84 ? -2.511 -9.221 13.078 1.00 98.50 84 THR A CA 1
ATOM 680 C C . THR A 1 84 ? -1.194 -8.837 12.414 1.00 98.50 84 THR A C 1
ATOM 682 O O . THR A 1 84 ? -0.838 -7.664 12.353 1.00 98.50 84 THR A O 1
ATOM 685 N N . ARG A 1 85 ? -0.458 -9.822 11.910 1.00 98.44 85 ARG A N 1
ATOM 686 C CA . ARG A 1 85 ? 0.800 -9.607 11.196 1.00 98.44 85 ARG A CA 1
ATOM 687 C C . ARG A 1 85 ? 0.726 -10.291 9.845 1.00 98.44 85 ARG A C 1
ATOM 689 O O . ARG A 1 85 ? 0.431 -11.484 9.789 1.00 98.44 85 ARG A O 1
ATOM 696 N N . ARG A 1 86 ? 0.942 -9.563 8.751 1.00 98.19 86 ARG A N 1
ATOM 697 C CA . ARG A 1 86 ? 0.825 -10.120 7.394 1.00 98.19 86 ARG A CA 1
ATOM 698 C C . ARG A 1 86 ? 1.958 -9.626 6.505 1.00 98.19 86 ARG A C 1
ATOM 700 O O . ARG A 1 86 ? 2.357 -8.468 6.571 1.00 98.19 86 ARG A O 1
ATOM 707 N N . ARG A 1 87 ? 2.453 -10.516 5.645 1.00 97.31 87 ARG A N 1
ATOM 708 C CA . ARG A 1 87 ? 3.308 -10.156 4.511 1.00 97.31 87 ARG A CA 1
ATOM 709 C C . ARG A 1 87 ? 2.422 -9.859 3.306 1.00 97.31 87 ARG A C 1
ATOM 711 O O . ARG A 1 87 ? 1.515 -10.635 3.009 1.00 97.31 87 ARG A O 1
ATOM 718 N N . LEU A 1 88 ? 2.705 -8.768 2.604 1.00 96.56 88 LEU A N 1
ATOM 719 C CA . LEU A 1 88 ? 2.036 -8.438 1.349 1.00 96.56 88 LEU A CA 1
ATOM 720 C C . LEU A 1 88 ? 2.758 -9.127 0.188 1.00 96.56 88 LEU A C 1
ATOM 722 O O . LEU A 1 88 ? 3.958 -8.936 0.000 1.00 96.56 88 LEU A O 1
ATOM 726 N N . THR A 1 89 ? 2.036 -9.927 -0.598 1.00 92.94 89 THR A N 1
ATOM 727 C CA . THR A 1 89 ? 2.579 -10.509 -1.834 1.00 92.94 89 THR A CA 1
ATOM 728 C C . THR A 1 89 ? 2.858 -9.420 -2.874 1.00 92.94 89 THR A C 1
ATOM 730 O O . THR A 1 89 ? 2.377 -8.290 -2.774 1.00 92.94 89 THR A O 1
ATOM 733 N N . ARG A 1 90 ? 3.635 -9.766 -3.909 1.00 88.00 90 ARG A N 1
ATOM 734 C CA . ARG A 1 90 ? 4.047 -8.846 -4.983 1.00 88.00 90 ARG A CA 1
ATOM 735 C C . ARG A 1 90 ? 2.879 -8.098 -5.636 1.00 88.00 90 ARG A C 1
ATOM 737 O O . ARG A 1 90 ? 3.068 -6.960 -6.047 1.00 88.00 90 ARG A O 1
ATOM 744 N N . ASP A 1 91 ? 1.705 -8.716 -5.705 1.00 90.75 91 ASP A N 1
ATOM 745 C CA . ASP A 1 91 ? 0.529 -8.179 -6.397 1.00 90.75 91 ASP A CA 1
ATOM 746 C C . ASP A 1 91 ? -0.077 -6.953 -5.693 1.00 90.75 91 ASP A C 1
ATOM 748 O O . ASP A 1 91 ? -0.792 -6.174 -6.321 1.00 90.75 91 ASP A O 1
ATOM 752 N N . TYR A 1 92 ? 0.225 -6.750 -4.406 1.00 95.50 92 TYR A N 1
ATOM 753 C CA . TYR A 1 92 ? -0.241 -5.598 -3.622 1.00 95.50 92 TYR A CA 1
ATOM 754 C C . TYR A 1 92 ? 0.711 -4.396 -3.672 1.00 95.50 92 TYR A C 1
ATOM 756 O O . TYR A 1 92 ? 0.362 -3.307 -3.215 1.00 95.50 92 TYR A O 1
ATOM 764 N N . TRP A 1 93 ? 1.907 -4.580 -4.234 1.00 92.19 93 TRP A N 1
ATOM 765 C CA . TRP A 1 93 ? 2.921 -3.540 -4.343 1.00 92.19 93 TRP A CA 1
ATOM 766 C C . TRP A 1 93 ? 2.889 -2.897 -5.734 1.00 92.19 93 TRP A C 1
ATOM 768 O O . TRP A 1 93 ? 3.087 -3.563 -6.749 1.00 92.19 93 TRP A O 1
ATOM 778 N N . ALA A 1 94 ? 2.693 -1.585 -5.779 1.00 86.62 94 ALA A N 1
ATOM 779 C CA . ALA A 1 94 ? 2.941 -0.742 -6.943 1.00 86.62 94 ALA A CA 1
ATOM 780 C C . ALA A 1 94 ? 4.328 -0.099 -6.844 1.00 86.62 94 ALA A C 1
ATOM 782 O O . ALA A 1 94 ? 4.970 -0.127 -5.797 1.00 86.62 94 ALA A O 1
ATOM 783 N N . ALA A 1 95 ? 4.795 0.520 -7.923 1.00 75.50 95 ALA A N 1
ATOM 784 C CA . ALA A 1 95 ? 5.930 1.426 -7.824 1.00 75.50 95 ALA A CA 1
ATOM 785 C C . ALA A 1 95 ? 5.513 2.734 -7.130 1.00 75.50 95 ALA A C 1
ATOM 787 O O . ALA A 1 95 ? 4.454 3.300 -7.415 1.00 75.50 95 ALA A O 1
ATOM 788 N N . GLY A 1 96 ? 6.354 3.201 -6.213 1.00 76.94 96 GLY A N 1
ATOM 789 C CA . GLY A 1 96 ? 6.277 4.499 -5.550 1.00 76.94 96 GLY A CA 1
ATOM 790 C C . GLY A 1 96 ? 7.415 5.422 -5.992 1.00 76.94 96 GLY A C 1
ATOM 791 O O . GLY A 1 96 ? 8.220 5.085 -6.855 1.00 76.94 96 GLY A O 1
ATOM 792 N N . THR A 1 97 ? 7.495 6.618 -5.408 1.00 72.69 97 THR A N 1
ATOM 793 C CA . THR A 1 97 ? 8.522 7.620 -5.765 1.00 72.69 97 THR A CA 1
ATOM 794 C C . THR A 1 97 ? 9.898 7.332 -5.155 1.00 72.69 97 THR A C 1
ATOM 796 O O . THR A 1 97 ? 10.902 7.828 -5.663 1.00 72.69 97 THR A O 1
ATOM 799 N N . ARG A 1 98 ? 9.957 6.551 -4.067 1.00 68.38 98 ARG A N 1
ATOM 800 C CA . ARG A 1 98 ? 11.182 6.206 -3.312 1.00 68.38 98 ARG A CA 1
ATOM 801 C C . ARG A 1 98 ? 11.352 4.699 -3.074 1.00 68.38 98 ARG A C 1
ATOM 803 O O . ARG A 1 98 ? 12.213 4.296 -2.300 1.00 68.38 98 ARG A O 1
ATOM 810 N N . GLY A 1 99 ? 10.509 3.881 -3.693 1.00 80.12 99 GLY A N 1
ATOM 811 C CA . GLY A 1 99 ? 10.135 2.586 -3.139 1.00 80.12 99 GLY A CA 1
ATOM 812 C C . GLY A 1 99 ? 9.173 1.823 -4.021 1.00 80.12 99 GLY A C 1
ATOM 813 O O . GLY A 1 99 ? 8.662 2.346 -5.008 1.00 80.12 99 GLY A O 1
ATOM 814 N N . ALA A 1 100 ? 8.845 0.609 -3.605 1.00 87.75 100 ALA A N 1
ATOM 815 C CA . ALA A 1 100 ? 7.506 0.111 -3.847 1.00 87.75 100 ALA A CA 1
ATOM 816 C C . ALA A 1 100 ? 6.541 0.780 -2.861 1.00 87.75 100 ALA A C 1
ATOM 818 O O . ALA A 1 100 ? 6.946 1.218 -1.785 1.00 87.75 100 ALA A O 1
ATOM 819 N N . LYS A 1 101 ? 5.266 0.840 -3.225 1.00 94.38 101 LYS A N 1
ATOM 820 C CA . LYS A 1 101 ? 4.200 1.308 -2.354 1.00 94.38 101 LYS A CA 1
ATOM 821 C C . LYS A 1 101 ? 3.035 0.335 -2.319 1.00 94.38 101 LYS A C 1
ATOM 823 O O . LYS A 1 101 ? 2.723 -0.281 -3.336 1.00 94.38 101 LYS A O 1
ATOM 828 N N . ALA A 1 102 ? 2.384 0.204 -1.178 1.00 97.06 102 ALA A N 1
ATOM 829 C CA . ALA A 1 102 ? 1.174 -0.585 -1.010 1.00 97.06 102 ALA A CA 1
ATOM 830 C C . ALA A 1 102 ? 0.099 0.267 -0.343 1.00 97.06 102 ALA A C 1
ATOM 832 O O . ALA A 1 102 ? 0.397 1.106 0.498 1.00 97.06 102 ALA A O 1
ATOM 833 N N . GLN A 1 103 ? -1.156 0.032 -0.713 1.00 98.38 103 GLN A N 1
ATOM 834 C CA . GLN A 1 103 ? -2.304 0.694 -0.103 1.00 98.38 103 GLN A CA 1
ATOM 835 C C . GLN A 1 103 ? -3.078 -0.323 0.714 1.00 98.38 103 GLN A C 1
ATOM 837 O O . GLN A 1 103 ? -3.455 -1.384 0.204 1.00 98.38 103 GLN A O 1
ATOM 842 N N . VAL A 1 104 ? -3.319 0.007 1.975 1.00 98.62 104 VAL A N 1
ATOM 843 C CA . VAL A 1 104 ? -4.024 -0.856 2.922 1.00 98.62 104 VAL A CA 1
ATOM 844 C C . VAL A 1 104 ? -5.098 -0.076 3.662 1.00 98.62 104 VAL A C 1
ATOM 846 O O . VAL A 1 104 ? -5.022 1.143 3.792 1.00 98.62 104 VAL A O 1
ATOM 849 N N . ARG A 1 105 ? -6.110 -0.784 4.151 1.00 98.38 105 ARG A N 1
ATOM 850 C CA . ARG A 1 105 ? -7.155 -0.217 5.006 1.00 98.38 105 ARG A CA 1
ATOM 851 C C . ARG A 1 105 ? -7.720 -1.281 5.933 1.00 98.38 105 ARG A C 1
ATOM 853 O O . ARG A 1 105 ? -7.548 -2.479 5.692 1.00 98.38 105 ARG A O 1
ATOM 860 N N . ALA A 1 106 ? -8.453 -0.843 6.947 1.00 98.12 106 ALA A N 1
ATOM 861 C CA . ALA A 1 106 ? -9.263 -1.719 7.776 1.00 98.12 106 ALA A CA 1
ATOM 862 C C . ALA A 1 106 ? -10.744 -1.349 7.652 1.00 98.12 106 ALA A C 1
ATOM 864 O O . ALA A 1 106 ? -11.105 -0.175 7.554 1.00 98.12 106 ALA A O 1
ATOM 865 N N . LEU A 1 107 ? -11.595 -2.369 7.650 1.00 97.56 107 LEU A N 1
ATOM 866 C CA . LEU A 1 107 ? -13.046 -2.247 7.698 1.00 97.56 107 LEU A CA 1
ATOM 867 C C . LEU A 1 107 ? -13.560 -2.933 8.960 1.00 97.56 107 LEU A C 1
ATOM 869 O O . LEU A 1 107 ? -12.971 -3.914 9.412 1.00 97.56 107 LEU A O 1
ATOM 873 N N . THR A 1 108 ? -14.696 -2.487 9.475 1.00 96.69 108 THR A N 1
ATOM 874 C CA . THR A 1 108 ? -15.475 -3.235 10.463 1.00 96.69 108 THR A CA 1
ATOM 875 C C . THR A 1 108 ? -16.891 -3.473 9.968 1.00 96.69 108 THR A C 1
ATOM 877 O O . THR A 1 108 ? -17.380 -2.745 9.110 1.00 96.69 108 THR A O 1
ATOM 880 N N . VAL A 1 109 ? -17.553 -4.494 10.503 1.00 92.94 109 VAL A N 1
ATOM 881 C CA . VAL A 1 109 ? -18.933 -4.834 10.156 1.00 92.94 109 VAL A CA 1
ATOM 882 C C . VAL A 1 109 ? -19.850 -4.327 11.259 1.00 92.94 109 VAL A C 1
ATOM 884 O O . VAL A 1 109 ? -19.731 -4.737 12.415 1.00 92.94 109 VAL A O 1
ATOM 887 N N . GLY A 1 110 ? -20.774 -3.433 10.916 1.00 88.62 110 GLY A N 1
ATOM 888 C CA . GLY A 1 110 ? -21.778 -2.945 11.852 1.00 88.62 110 GLY A CA 1
ATOM 889 C C . GLY A 1 110 ? -22.824 -4.006 12.201 1.00 88.62 110 GLY A C 1
ATOM 890 O O . GLY A 1 110 ? -22.892 -5.085 11.619 1.00 88.62 110 GLY A O 1
ATOM 891 N N . LEU A 1 111 ? -23.709 -3.676 13.145 1.00 85.56 111 LEU A N 1
ATOM 892 C CA . LEU A 1 111 ? -24.764 -4.598 13.603 1.00 85.56 111 LEU A CA 1
ATOM 893 C C . LEU A 1 111 ? -25.762 -4.985 12.503 1.00 85.56 111 LEU A C 1
ATOM 895 O O . LEU A 1 111 ? -26.411 -6.021 12.605 1.00 85.56 111 LEU A O 1
ATOM 899 N N . THR A 1 112 ? -25.903 -4.143 11.482 1.00 89.25 112 THR A N 1
ATOM 900 C CA . THR A 1 112 ? -26.769 -4.359 10.317 1.00 89.25 112 THR A CA 1
ATOM 901 C C . THR A 1 112 ? -26.110 -5.215 9.235 1.00 89.25 112 THR A C 1
ATOM 903 O O . THR A 1 112 ? -26.774 -5.567 8.266 1.00 89.25 112 THR A O 1
ATOM 906 N N . GLY A 1 113 ? -24.832 -5.578 9.400 1.00 90.00 113 GLY A N 1
ATOM 907 C CA . GLY A 1 113 ? -24.044 -6.293 8.395 1.00 90.00 113 GLY A CA 1
ATOM 908 C C . GLY A 1 113 ? -23.339 -5.385 7.383 1.00 90.00 113 GLY A C 1
ATOM 909 O O . GLY A 1 113 ? -22.633 -5.902 6.522 1.00 90.00 113 GLY A O 1
ATOM 910 N N . ASP A 1 114 ? -23.506 -4.063 7.484 1.00 93.50 114 ASP A N 1
ATOM 911 C CA . ASP A 1 114 ? -22.837 -3.097 6.608 1.00 93.50 114 ASP A CA 1
ATOM 912 C C . ASP A 1 114 ? -21.353 -2.940 6.971 1.00 93.50 114 ASP A C 1
ATOM 914 O O . ASP A 1 114 ? -20.993 -2.943 8.152 1.00 93.50 114 ASP A O 1
ATOM 918 N N . ASP A 1 115 ? -20.500 -2.759 5.961 1.00 94.75 115 ASP A N 1
ATOM 919 C CA . ASP A 1 115 ? -19.074 -2.483 6.145 1.00 94.75 115 ASP A CA 1
ATOM 920 C C . ASP A 1 115 ? -18.843 -0.981 6.388 1.00 94.75 115 ASP A C 1
ATOM 922 O O . ASP A 1 115 ? -19.340 -0.127 5.651 1.00 94.75 115 ASP A O 1
ATOM 926 N N . PHE A 1 116 ? -18.032 -0.656 7.394 1.00 95.31 116 PHE A N 1
ATOM 927 C CA . PHE A 1 116 ? -17.623 0.704 7.733 1.00 95.31 116 PHE A CA 1
ATOM 928 C C . PHE A 1 116 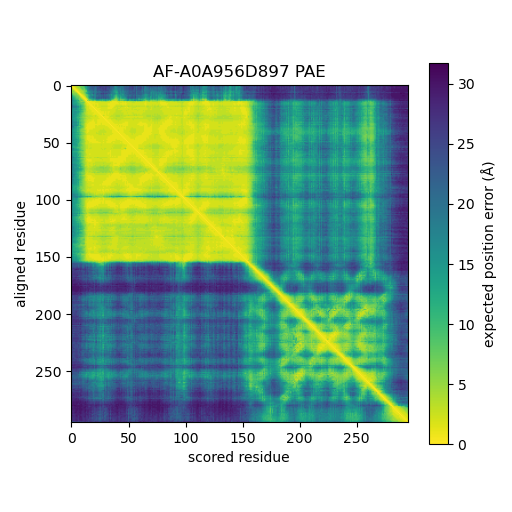? -16.105 0.828 7.696 1.00 95.31 116 PHE A C 1
ATOM 930 O O . PHE A 1 116 ? -15.386 0.016 8.279 1.00 95.31 116 PHE A O 1
ATOM 937 N N . GLU A 1 117 ? -15.615 1.877 7.044 1.00 95.44 117 GLU A N 1
ATOM 938 C CA . GLU A 1 117 ? -14.184 2.154 6.958 1.00 95.44 117 GLU A CA 1
ATOM 939 C C . GLU A 1 117 ? -13.645 2.653 8.304 1.00 95.44 117 GLU A C 1
ATOM 941 O O . GLU A 1 117 ? -14.250 3.499 8.973 1.00 95.44 117 GLU A O 1
ATOM 946 N N . MET A 1 118 ? -12.509 2.099 8.718 1.00 95.75 118 MET A N 1
ATOM 947 C CA . MET A 1 118 ? -11.796 2.522 9.917 1.00 95.75 118 MET A CA 1
ATOM 948 C C . MET A 1 118 ? -10.805 3.623 9.550 1.00 95.75 118 MET A C 1
ATOM 950 O O . MET A 1 118 ? -10.154 3.562 8.511 1.00 95.75 118 MET A O 1
ATOM 954 N N . VAL A 1 119 ? -10.663 4.614 10.425 1.00 95.75 119 VAL A N 1
ATOM 955 C CA . VAL A 1 119 ? -9.726 5.725 10.220 1.00 95.75 119 VAL A CA 1
ATOM 956 C C . VAL A 1 119 ? -8.282 5.213 10.273 1.00 95.75 119 VAL A C 1
ATOM 958 O O . VAL A 1 119 ? -7.905 4.584 11.264 1.00 95.75 119 VAL A O 1
ATOM 961 N N . SER A 1 120 ? -7.482 5.498 9.242 1.00 96.56 120 SER A N 1
ATOM 962 C CA . SER A 1 120 ? -6.012 5.451 9.299 1.00 96.56 120 SER A CA 1
ATOM 963 C C . SER A 1 120 ? -5.451 6.750 9.888 1.00 96.56 120 SER A C 1
ATOM 965 O O . SER A 1 120 ? -6.097 7.802 9.824 1.00 96.56 120 SER A O 1
ATOM 967 N N . VAL A 1 121 ? -4.261 6.670 10.478 1.00 96.75 121 VAL A N 1
ATOM 968 C CA . VAL A 1 121 ? -3.615 7.762 11.223 1.00 96.75 121 VAL A CA 1
ATOM 969 C C . VAL A 1 121 ? -2.240 8.098 10.645 1.00 96.75 121 VAL A C 1
ATOM 971 O O . VAL A 1 121 ? -1.659 7.273 9.939 1.00 96.75 121 VAL A O 1
ATOM 974 N N . ASP A 1 122 ? -1.725 9.285 10.962 1.00 95.50 122 ASP A N 1
ATOM 975 C CA . ASP A 1 122 ? -0.377 9.730 10.577 1.00 95.50 122 ASP A CA 1
ATOM 976 C C . ASP A 1 122 ? 0.726 9.105 11.451 1.00 95.50 122 ASP A C 1
ATOM 978 O O . ASP A 1 122 ? 0.473 8.549 12.521 1.00 95.50 122 ASP A O 1
ATOM 982 N N . ALA A 1 123 ? 1.988 9.221 11.026 1.00 93.38 123 ALA A N 1
ATOM 983 C CA . ALA A 1 123 ? 3.145 8.658 11.730 1.00 93.38 123 ALA A CA 1
ATOM 984 C C . ALA A 1 123 ? 3.322 9.154 13.181 1.00 93.38 123 ALA A C 1
ATOM 986 O O . ALA A 1 123 ? 3.845 8.432 14.033 1.00 93.38 123 ALA A O 1
ATOM 987 N N . ASP A 1 124 ? 2.888 10.377 13.486 1.00 93.44 124 ASP A N 1
ATOM 988 C CA . ASP A 1 124 ? 2.985 10.998 14.809 1.00 93.44 124 ASP A CA 1
ATOM 989 C C . ASP A 1 124 ? 1.725 10.798 15.669 1.00 93.44 124 ASP A C 1
ATOM 991 O O . ASP A 1 124 ? 1.575 11.443 16.714 1.00 93.44 124 ASP A O 1
ATOM 995 N N . TRP A 1 125 ? 0.848 9.853 15.298 1.00 93.19 125 TRP A N 1
ATOM 996 C CA . TRP A 1 125 ? -0.424 9.607 15.983 1.00 93.19 125 TRP A CA 1
ATOM 997 C C . TRP A 1 125 ? -0.284 9.430 17.496 1.00 93.19 125 TRP A C 1
ATOM 999 O O . TRP A 1 125 ? -1.201 9.779 18.229 1.00 93.19 125 TRP A O 1
ATOM 1009 N N . GLY A 1 126 ? 0.848 8.923 18.000 1.00 92.06 126 GLY A N 1
ATOM 1010 C CA . GLY A 1 126 ? 1.091 8.767 19.437 1.00 92.06 126 GLY A CA 1
ATOM 1011 C C . GLY A 1 126 ? 1.194 10.097 20.199 1.00 92.06 126 GLY A C 1
ATOM 1012 O O . GLY A 1 126 ? 0.843 10.157 21.379 1.00 92.06 126 GLY A O 1
ATOM 1013 N N . ALA A 1 127 ? 1.659 11.170 19.552 1.00 94.00 127 ALA A N 1
ATOM 1014 C CA . ALA A 1 127 ? 1.615 12.521 20.111 1.00 94.00 127 ALA A CA 1
ATOM 1015 C C . ALA A 1 127 ? 0.188 13.072 20.067 1.00 94.00 127 ALA A C 1
ATOM 1017 O O . ALA A 1 127 ? -0.336 13.461 21.112 1.00 94.00 127 ALA A O 1
ATOM 1018 N N . CYS A 1 128 ? -0.467 12.977 18.907 1.00 93.69 128 CYS A N 1
ATOM 1019 C CA . CYS A 1 128 ? -1.854 13.404 18.732 1.00 93.69 128 CYS A CA 1
ATOM 1020 C C . CYS A 1 128 ? -2.813 12.682 19.700 1.00 93.69 128 CYS A C 1
ATOM 1022 O 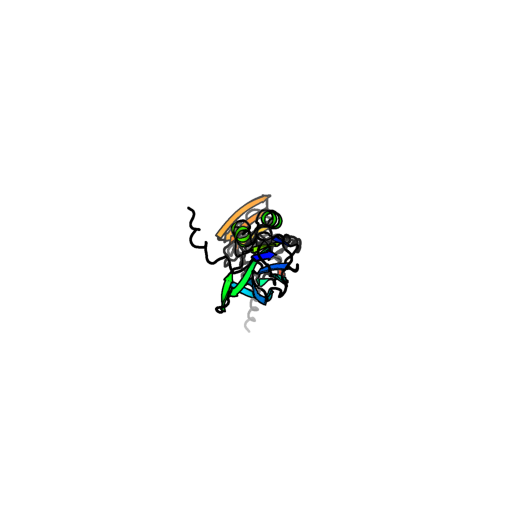O . CYS A 1 128 ? -3.692 13.293 20.305 1.00 93.69 128 CYS A O 1
ATOM 1024 N N . TYR A 1 129 ? -2.590 11.391 19.945 1.00 90.25 129 TYR A N 1
ATOM 1025 C CA . TYR A 1 129 ? -3.332 10.575 20.900 1.00 90.25 129 TYR A CA 1
ATOM 1026 C C . TYR A 1 129 ? -3.348 11.179 22.309 1.00 90.25 129 TYR A C 1
ATOM 1028 O O . TYR A 1 129 ? -4.399 11.229 22.938 1.00 90.25 129 TYR A O 1
ATOM 1036 N N . ARG A 1 130 ? -2.212 11.688 22.801 1.00 92.75 130 ARG A N 1
ATOM 1037 C CA . ARG A 1 130 ? -2.110 12.254 24.160 1.00 92.75 130 ARG A CA 1
ATOM 1038 C C . ARG A 1 130 ? -2.832 13.593 24.316 1.00 92.75 130 ARG A C 1
ATOM 1040 O O . ARG A 1 130 ? -3.171 13.978 25.434 1.00 92.75 130 ARG A O 1
ATOM 1047 N N . GLU A 1 131 ? -3.051 14.307 23.218 1.00 95.00 131 GLU A N 1
ATOM 1048 C CA . GLU A 1 131 ? -3.723 15.611 23.207 1.00 95.00 131 GLU A CA 1
ATOM 1049 C C . GLU A 1 131 ? -5.250 15.485 23.131 1.00 95.00 131 GLU A C 1
ATOM 1051 O O . GLU A 1 131 ? -5.977 16.423 23.464 1.00 95.00 131 GLU A O 1
ATOM 1056 N N . ASN A 1 132 ? -5.750 14.306 22.756 1.00 93.88 132 ASN A N 1
ATOM 1057 C CA . ASN A 1 132 ? -7.167 14.028 22.577 1.00 93.88 132 ASN A CA 1
ATOM 1058 C C . ASN A 1 132 ? -7.676 13.110 23.693 1.00 93.88 132 ASN A C 1
ATOM 1060 O O . ASN A 1 132 ? -7.030 12.141 24.065 1.00 93.88 132 ASN A O 1
ATOM 1064 N N . ARG A 1 133 ? -8.845 13.420 24.267 1.00 92.81 133 ARG A N 1
ATOM 1065 C CA . ARG A 1 133 ? -9.376 12.693 25.442 1.00 92.81 133 ARG A CA 1
ATOM 1066 C C . ARG A 1 133 ? -10.490 11.706 25.119 1.00 92.81 133 ARG A C 1
ATOM 1068 O O . ARG A 1 133 ? -10.871 10.928 25.992 1.00 92.81 133 ARG A O 1
ATOM 1075 N N . THR A 1 134 ? -11.037 11.766 23.911 1.00 92.94 134 THR A N 1
ATOM 1076 C CA . THR A 1 134 ? -12.110 10.885 23.443 1.00 92.94 134 THR A CA 1
ATOM 1077 C C . THR A 1 134 ? -11.723 10.267 22.105 1.00 92.94 134 THR A C 1
ATOM 1079 O O . THR A 1 134 ? -10.939 10.845 21.350 1.00 92.94 134 THR A O 1
ATOM 1082 N N . ALA A 1 135 ? -12.289 9.107 21.788 1.00 89.94 135 ALA A N 1
ATOM 1083 C CA . ALA A 1 135 ? -12.107 8.439 20.507 1.00 89.94 135 ALA A CA 1
ATOM 1084 C C . ALA A 1 135 ? -12.626 9.298 19.343 1.00 89.94 135 ALA A C 1
ATOM 1086 O O . ALA A 1 135 ? -12.013 9.323 18.282 1.00 89.94 135 ALA A O 1
ATOM 1087 N N . SER A 1 136 ? -13.709 10.053 19.562 1.00 90.06 136 SER A N 1
ATOM 1088 C CA . SER A 1 136 ? -14.242 11.011 18.585 1.00 90.06 136 SER A CA 1
ATOM 1089 C C . SER A 1 136 ? -13.245 12.129 18.269 1.00 90.06 136 SER A C 1
ATOM 1091 O O . SER A 1 136 ? -13.046 12.470 17.103 1.00 90.06 136 SER A O 1
ATOM 1093 N N . ASP A 1 137 ? -12.628 12.720 19.296 1.00 90.88 137 ASP A N 1
ATOM 1094 C CA . ASP A 1 137 ? -11.636 13.783 19.102 1.00 90.88 137 ASP A CA 1
ATOM 1095 C C . ASP A 1 137 ? -10.376 13.227 18.437 1.00 90.88 137 ASP A C 1
ATOM 1097 O O . ASP A 1 137 ? -9.865 13.827 17.496 1.00 90.88 137 ASP A O 1
ATOM 1101 N N . PHE A 1 138 ? -9.939 12.035 18.856 1.00 91.50 138 PHE A N 1
ATOM 1102 C CA . PHE A 1 138 ? -8.825 11.323 18.238 1.00 91.50 138 PHE A CA 1
ATOM 1103 C C . PHE A 1 138 ? -9.065 11.071 16.745 1.00 91.50 138 PHE A C 1
ATOM 1105 O O . PHE A 1 138 ? -8.257 11.476 15.920 1.00 91.50 138 PHE A O 1
ATOM 1112 N N . GLN A 1 139 ? -10.198 10.469 16.374 1.00 90.62 139 GLN A N 1
ATOM 1113 C CA . GLN A 1 139 ? -10.535 10.214 14.969 1.00 90.62 139 GLN A CA 1
ATOM 1114 C C . GLN A 1 139 ? -10.605 11.502 14.142 1.00 90.62 139 GLN A C 1
ATOM 1116 O O . GLN A 1 139 ? -10.248 11.498 12.972 1.00 90.62 139 GLN A O 1
ATOM 1121 N N . ARG A 1 140 ? -11.074 12.608 14.726 1.00 90.75 140 ARG A N 1
ATOM 1122 C CA . ARG A 1 140 ? -11.191 13.889 14.020 1.00 90.75 140 ARG A CA 1
ATOM 1123 C C . ARG A 1 140 ? -9.843 14.577 13.817 1.00 90.75 140 ARG A C 1
ATOM 1125 O O . ARG A 1 140 ? -9.658 15.220 12.788 1.00 90.75 140 ARG A O 1
ATOM 1132 N N . ASN A 1 141 ? -8.962 14.499 14.811 1.00 93.50 141 ASN A N 1
ATOM 1133 C CA . ASN A 1 141 ? -7.746 15.308 14.872 1.00 93.50 141 ASN A CA 1
ATOM 1134 C C . ASN A 1 141 ? -6.480 14.535 14.480 1.00 93.50 141 ASN A C 1
ATOM 1136 O O . ASN A 1 141 ? -5.495 15.170 14.131 1.00 93.50 141 ASN A O 1
ATOM 1140 N N . CYS A 1 142 ? -6.509 13.201 14.537 1.00 94.62 142 CYS A N 1
ATOM 1141 C CA . CYS A 1 142 ? -5.358 12.330 14.273 1.00 94.62 142 CYS A CA 1
ATOM 1142 C C . CYS A 1 142 ? -5.524 11.470 13.011 1.00 94.62 142 CYS A C 1
ATOM 1144 O O . CYS A 1 142 ? -4.718 10.571 12.776 1.00 94.62 142 CYS A O 1
ATOM 1146 N N . ALA A 1 143 ? -6.595 11.682 12.242 1.00 95.12 143 ALA A N 1
ATOM 1147 C CA . ALA A 1 143 ? -6.776 11.024 10.957 1.00 95.12 143 ALA A CA 1
ATOM 1148 C C . ALA A 1 143 ? -5.761 11.543 9.939 1.00 95.12 143 ALA A C 1
ATOM 1150 O O . ALA A 1 143 ? -5.637 12.758 9.778 1.00 95.12 143 ALA A O 1
ATOM 1151 N N . ALA A 1 144 ? -5.132 10.620 9.213 1.00 95.69 144 ALA A N 1
ATOM 1152 C CA . ALA A 1 144 ? -4.269 10.964 8.091 1.00 95.69 144 ALA A CA 1
ATOM 1153 C C . ALA A 1 144 ? -5.049 11.671 6.974 1.00 95.69 144 ALA A C 1
ATOM 1155 O O . ALA A 1 144 ? -6.253 11.450 6.797 1.00 95.69 144 ALA A O 1
ATOM 1156 N N . GLU A 1 145 ? -4.359 12.470 6.158 1.00 94.38 145 GLU A N 1
ATOM 1157 C CA . GLU A 1 145 ? -4.968 13.115 4.985 1.00 94.38 145 GLU A CA 1
ATOM 1158 C C . GLU A 1 145 ? -5.550 12.076 4.004 1.00 94.38 145 GLU A C 1
ATOM 1160 O O . GLU A 1 145 ? -6.622 12.295 3.435 1.00 94.38 145 GLU A O 1
ATOM 1165 N N . GLY A 1 146 ? -4.887 10.918 3.865 1.00 92.00 146 GLY A N 1
ATOM 1166 C CA . GLY A 1 146 ? -5.303 9.791 3.023 1.00 92.00 146 GLY A CA 1
ATOM 1167 C C . GLY A 1 146 ? -6.371 8.863 3.620 1.00 92.00 146 GLY A C 1
ATOM 1168 O O . GLY A 1 146 ? -6.722 7.858 2.993 1.00 92.00 146 GLY A O 1
ATOM 1169 N N . THR A 1 147 ? -6.903 9.169 4.810 1.00 93.94 147 THR A N 1
ATOM 1170 C CA . THR A 1 147 ? -7.861 8.296 5.507 1.00 93.94 147 THR A CA 1
ATOM 1171 C C . THR A 1 147 ? -9.082 7.966 4.631 1.00 93.94 147 THR A C 1
ATOM 1173 O O . THR A 1 147 ? -9.615 8.855 3.957 1.00 93.94 147 THR A O 1
ATOM 1176 N N . PRO A 1 148 ? -9.547 6.700 4.592 1.00 96.12 148 PRO A N 1
ATOM 1177 C CA . PRO A 1 148 ? -9.215 5.567 5.474 1.00 96.12 148 PRO A CA 1
ATOM 1178 C C . PRO A 1 148 ? -8.069 4.670 4.979 1.00 96.12 148 PRO A C 1
ATOM 1180 O O . PRO A 1 148 ? -7.861 3.574 5.505 1.00 96.12 148 PRO A O 1
ATOM 1183 N N . VAL A 1 149 ? -7.361 5.085 3.930 1.00 98.00 149 VAL A N 1
ATOM 1184 C CA . VAL A 1 149 ? -6.250 4.324 3.361 1.00 98.00 149 VAL A CA 1
ATOM 1185 C C . VAL A 1 149 ? -4.955 4.756 4.043 1.00 98.00 149 VAL A C 1
ATOM 1187 O O . VAL A 1 149 ? -4.770 5.929 4.353 1.00 98.00 149 VAL A O 1
ATOM 1190 N N . ALA A 1 150 ? -4.0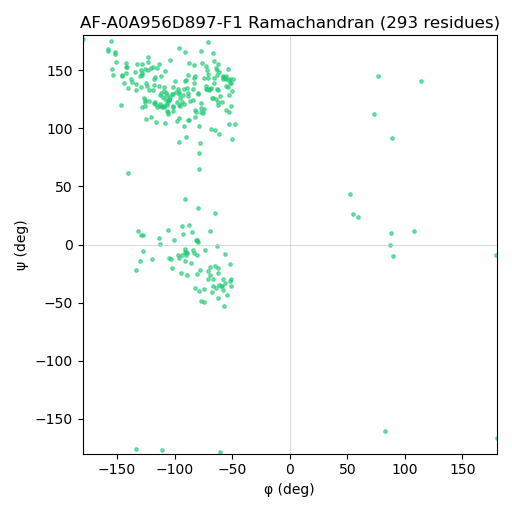72 3.801 4.312 1.00 97.69 150 ALA A N 1
ATOM 1191 C CA . ALA A 1 150 ? -2.678 4.065 4.643 1.00 97.69 150 ALA A CA 1
ATOM 1192 C C . ALA A 1 150 ? -1.798 3.611 3.473 1.00 97.69 150 ALA A C 1
ATOM 1194 O O . ALA A 1 150 ? -1.973 2.501 2.951 1.00 97.69 150 ALA A O 1
ATOM 1195 N N . GLU A 1 151 ? -0.866 4.461 3.053 1.00 97.38 151 GLU A N 1
ATOM 1196 C CA . GLU A 1 151 ? 0.169 4.121 2.082 1.00 97.38 151 GLU A CA 1
ATOM 1197 C C . GLU A 1 151 ? 1.439 3.654 2.813 1.00 97.38 151 GLU A C 1
ATOM 1199 O O . GLU A 1 151 ? 2.001 4.355 3.649 1.00 97.38 151 GLU A O 1
ATOM 1204 N N . ILE A 1 152 ? 1.886 2.434 2.512 1.00 96.62 152 ILE A N 1
ATOM 1205 C CA . ILE A 1 152 ? 3.144 1.866 3.010 1.00 96.62 152 ILE A CA 1
ATOM 1206 C C . ILE A 1 152 ? 4.173 1.973 1.897 1.00 96.62 152 ILE A C 1
ATOM 1208 O O . ILE A 1 152 ? 3.885 1.572 0.771 1.00 96.62 152 ILE A O 1
ATOM 1212 N N . HIS A 1 153 ? 5.388 2.403 2.209 1.00 94.38 153 HIS A N 1
ATOM 1213 C CA . HIS A 1 153 ? 6.497 2.503 1.265 1.00 94.38 153 HIS A CA 1
ATOM 1214 C C . HIS A 1 153 ? 7.624 1.553 1.639 1.00 94.38 153 HIS A C 1
ATOM 1216 O O . HIS A 1 153 ? 7.844 1.254 2.810 1.00 94.38 153 HIS A O 1
ATOM 1222 N N . THR A 1 154 ? 8.391 1.105 0.654 1.00 90.75 154 THR A N 1
ATOM 1223 C CA . THR A 1 154 ? 9.660 0.413 0.889 1.00 90.75 154 THR A CA 1
ATOM 1224 C C . THR A 1 154 ? 10.846 1.327 0.596 1.00 90.75 154 THR A C 1
ATOM 1226 O O . THR A 1 154 ? 10.727 2.292 -0.154 1.00 90.75 154 THR A O 1
ATOM 1229 N N . ARG A 1 155 ? 12.021 1.012 1.154 1.00 77.38 155 ARG A N 1
ATOM 1230 C CA . ARG A 1 155 ? 13.289 1.687 0.800 1.00 77.38 155 ARG A CA 1
ATOM 1231 C C . ARG A 1 155 ? 14.084 0.972 -0.300 1.00 77.38 155 ARG A C 1
ATOM 1233 O O . ARG A 1 155 ? 15.087 1.494 -0.778 1.00 77.38 155 ARG A O 1
ATOM 1240 N N . ASP A 1 156 ? 13.672 -0.234 -0.685 1.00 66.75 156 ASP A N 1
ATOM 1241 C CA . ASP A 1 156 ? 14.469 -1.204 -1.454 1.00 66.75 156 ASP A CA 1
ATOM 1242 C C . ASP A 1 156 ? 14.387 -1.055 -2.986 1.00 66.75 156 ASP A C 1
ATOM 1244 O O . ASP A 1 156 ? 14.804 -1.954 -3.714 1.00 66.75 156 ASP A O 1
ATOM 1248 N N . TYR A 1 157 ? 13.919 0.086 -3.500 1.00 57.00 157 TYR A N 1
ATOM 1249 C CA . TYR A 1 157 ? 13.548 0.245 -4.913 1.00 57.00 157 TYR A CA 1
ATOM 1250 C C . TYR A 1 157 ? 14.652 -0.082 -5.938 1.00 57.00 157 TYR A C 1
ATOM 1252 O O . TYR A 1 157 ? 14.357 -0.602 -7.012 1.00 57.00 157 TYR A O 1
ATOM 1260 N N . CYS A 1 158 ? 15.922 0.173 -5.602 1.00 52.72 158 CYS A N 1
ATOM 1261 C CA . CYS A 1 158 ? 17.065 -0.057 -6.499 1.00 52.72 158 CYS A CA 1
ATOM 1262 C C . CYS A 1 158 ? 18.190 -0.900 -5.876 1.00 52.72 158 CYS A C 1
ATOM 1264 O O . CYS A 1 158 ? 19.272 -0.971 -6.450 1.00 52.72 158 CYS A O 1
ATOM 1266 N N . GLN A 1 159 ? 17.988 -1.480 -4.685 1.00 46.88 159 GLN A N 1
ATOM 1267 C CA . GLN A 1 159 ? 19.042 -2.252 -4.001 1.00 46.88 159 GLN A CA 1
ATOM 1268 C C . GLN A 1 159 ? 18.950 -3.762 -4.236 1.00 46.88 159 GLN A C 1
ATOM 1270 O O . GLN A 1 159 ? 19.900 -4.486 -3.940 1.00 46.88 159 GLN A O 1
ATOM 1275 N N . ALA A 1 160 ? 17.840 -4.246 -4.796 1.00 42.41 160 ALA A N 1
ATOM 1276 C CA . ALA A 1 160 ? 17.752 -5.612 -5.286 1.00 42.41 160 ALA A CA 1
ATOM 1277 C C . ALA A 1 160 ? 18.470 -5.691 -6.641 1.00 42.41 160 ALA A C 1
ATOM 1279 O O . ALA A 1 160 ? 17.858 -5.507 -7.686 1.00 42.41 160 ALA A O 1
ATOM 1280 N N . GLU A 1 161 ? 19.776 -5.935 -6.559 1.00 40.00 161 GLU A N 1
ATOM 1281 C CA . GLU A 1 161 ? 20.727 -6.074 -7.660 1.00 40.00 161 GLU A CA 1
ATOM 1282 C C . GLU A 1 161 ? 21.065 -4.743 -8.336 1.00 40.00 161 GLU A C 1
ATOM 1284 O O . GLU A 1 161 ? 20.268 -4.107 -9.019 1.00 40.00 161 GLU A O 1
ATOM 1289 N N . GLU A 1 162 ? 22.315 -4.328 -8.152 1.00 38.34 162 GLU A N 1
ATOM 1290 C CA . GLU A 1 162 ? 23.033 -3.492 -9.099 1.00 38.34 162 GLU A CA 1
ATOM 1291 C C . GLU A 1 162 ? 22.878 -4.170 -10.466 1.00 38.34 162 GLU A C 1
ATOM 1293 O O . GLU A 1 162 ? 23.602 -5.109 -10.795 1.00 38.34 162 G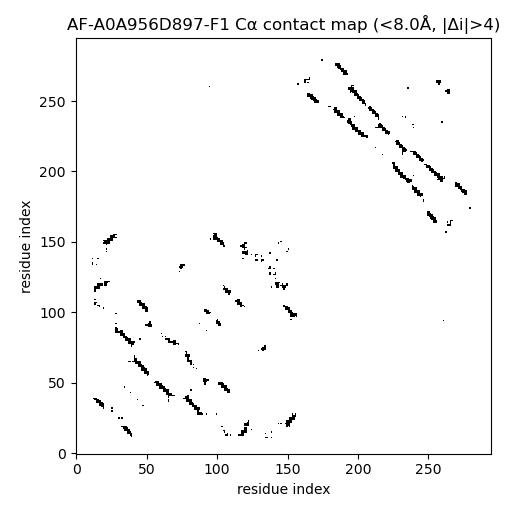LU A O 1
ATOM 1298 N N . PHE A 1 163 ? 21.830 -3.796 -11.207 1.00 42.62 163 PHE A N 1
ATOM 1299 C CA . PHE A 1 163 ? 21.559 -4.329 -12.529 1.00 42.62 163 PHE A CA 1
ATOM 1300 C C . PHE A 1 163 ? 22.755 -3.934 -13.374 1.00 42.62 163 PHE A C 1
ATOM 1302 O O . PHE A 1 163 ? 22.826 -2.809 -13.873 1.00 42.62 163 PHE A O 1
ATOM 1309 N N . ALA A 1 164 ? 23.724 -4.843 -13.496 1.00 39.91 164 ALA A N 1
ATOM 1310 C CA . ALA A 1 164 ? 24.800 -4.695 -14.445 1.00 39.91 164 ALA A CA 1
ATOM 1311 C C . ALA A 1 164 ? 24.094 -4.440 -15.781 1.00 39.91 164 ALA A C 1
ATOM 1313 O O . ALA A 1 164 ? 23.322 -5.309 -16.211 1.00 39.91 164 ALA A O 1
ATOM 1314 N N . PRO A 1 165 ? 24.244 -3.242 -16.386 1.00 39.34 165 PRO A N 1
ATOM 1315 C CA . PRO A 1 165 ? 23.560 -2.917 -17.625 1.00 39.34 165 PRO A CA 1
ATOM 1316 C C . PRO A 1 165 ? 23.857 -4.067 -18.563 1.00 39.34 165 PRO A C 1
ATOM 1318 O O . PRO A 1 165 ? 25.030 -4.382 -18.773 1.00 39.34 165 PRO A O 1
ATOM 1321 N N . THR A 1 166 ? 22.823 -4.778 -19.015 1.00 40.56 166 THR A N 1
ATOM 1322 C CA . THR A 1 166 ? 23.068 -5.986 -19.788 1.00 40.56 166 THR A CA 1
ATOM 1323 C C . THR A 1 166 ? 23.676 -5.545 -21.111 1.00 40.56 166 THR A C 1
ATOM 1325 O O . THR A 1 166 ? 22.999 -5.032 -22.001 1.00 40.56 166 THR A O 1
ATOM 1328 N N . GLN A 1 167 ? 25.001 -5.643 -21.196 1.00 41.81 167 GLN A N 1
ATOM 1329 C CA . GLN A 1 167 ? 25.746 -5.271 -22.379 1.00 41.81 167 GLN A CA 1
ATOM 1330 C C . GLN A 1 167 ? 25.559 -6.400 -23.372 1.00 41.81 167 GLN A C 1
ATOM 1332 O O . GLN A 1 167 ? 26.038 -7.511 -23.160 1.00 41.81 167 GLN A O 1
ATOM 1337 N N . PHE A 1 168 ? 24.886 -6.122 -24.475 1.00 40.56 168 PHE A N 1
ATOM 1338 C CA . PHE A 1 168 ? 25.019 -6.975 -25.635 1.00 40.56 168 PHE A CA 1
ATOM 1339 C C . PHE A 1 168 ? 26.061 -6.359 -26.557 1.00 40.56 168 PHE A C 1
ATOM 1341 O O . PHE A 1 168 ? 26.007 -5.190 -26.912 1.00 40.56 168 PHE A O 1
ATOM 1348 N N . SER A 1 169 ? 27.037 -7.154 -26.977 1.00 39.78 169 SER A N 1
ATOM 1349 C CA . SER A 1 169 ? 27.821 -6.805 -28.155 1.00 39.78 169 SER A CA 1
ATOM 1350 C C . SER A 1 169 ? 27.192 -7.551 -29.320 1.00 39.78 169 SER A C 1
ATOM 1352 O O . SER A 1 169 ? 27.298 -8.777 -29.406 1.00 39.78 169 SER A O 1
ATOM 1354 N N . VAL A 1 170 ? 26.522 -6.838 -30.226 1.00 44.38 170 VAL A N 1
ATOM 1355 C CA . VAL A 1 170 ? 26.206 -7.415 -31.536 1.00 44.38 170 VAL A CA 1
ATOM 1356 C C . VAL A 1 170 ? 27.473 -7.334 -32.378 1.00 44.38 170 VAL A C 1
ATOM 1358 O O . VAL A 1 170 ? 27.613 -6.467 -33.237 1.00 44.38 170 VAL A O 1
ATOM 1361 N N . ARG A 1 171 ? 28.423 -8.252 -32.164 1.00 43.09 171 ARG A N 1
ATOM 1362 C CA . ARG A 1 171 ? 29.460 -8.473 -33.176 1.00 43.09 171 ARG A CA 1
ATOM 1363 C C . ARG A 1 171 ? 28.760 -9.018 -34.411 1.00 43.09 171 ARG A C 1
ATOM 1365 O O . ARG A 1 171 ? 28.477 -10.208 -34.486 1.00 43.09 171 ARG A O 1
ATOM 1372 N N . ASN A 1 172 ? 28.481 -8.143 -35.376 1.00 47.66 172 ASN A N 1
ATOM 1373 C CA . ASN A 1 172 ? 28.163 -8.560 -36.733 1.00 47.66 172 ASN A CA 1
ATOM 1374 C C . ASN A 1 172 ? 29.301 -9.485 -37.188 1.00 47.66 172 ASN A C 1
ATOM 1376 O O . ASN A 1 172 ? 30.412 -9.020 -37.454 1.00 47.66 172 ASN A O 1
ATOM 1380 N N . GLY A 1 173 ? 29.041 -10.796 -37.207 1.00 38.56 173 GLY A N 1
ATOM 1381 C CA . GLY A 1 173 ? 29.931 -11.773 -37.820 1.00 38.56 173 GLY A CA 1
ATOM 1382 C C . GLY A 1 173 ? 30.215 -11.314 -39.245 1.00 38.56 173 GLY A C 1
ATOM 1383 O O . GLY A 1 173 ? 29.293 -10.923 -39.960 1.00 38.56 173 GLY A O 1
ATOM 1384 N N . GLY A 1 174 ? 31.496 -11.250 -39.605 1.00 34.62 174 GLY A N 1
ATOM 1385 C CA . GLY A 1 174 ? 31.990 -10.557 -40.790 1.00 34.62 174 GLY A CA 1
ATOM 1386 C C . GLY A 1 174 ? 31.203 -10.865 -42.063 1.00 34.62 174 GLY A C 1
ATOM 1387 O O . GLY A 1 174 ? 31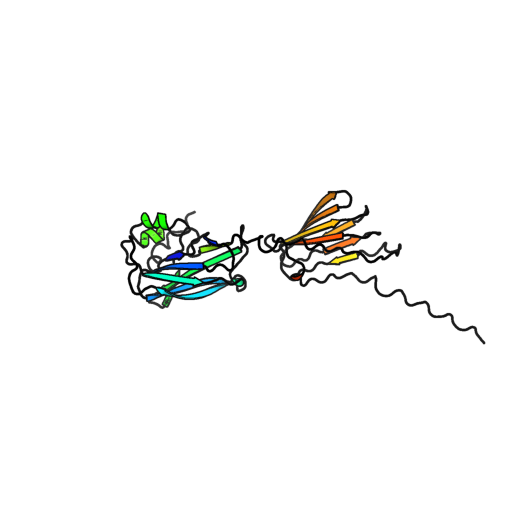.405 -11.893 -42.695 1.00 34.62 174 GLY A O 1
ATOM 1388 N N . CYS A 1 175 ? 30.355 -9.929 -42.480 1.00 35.62 175 CYS A N 1
ATOM 1389 C CA . CYS A 1 175 ? 29.862 -9.859 -43.848 1.00 35.62 175 CYS A CA 1
ATOM 1390 C C . CYS A 1 175 ? 30.745 -8.863 -44.602 1.00 35.62 175 CYS A C 1
ATOM 1392 O O . CYS A 1 175 ? 30.474 -7.668 -44.648 1.00 35.62 175 CYS A O 1
ATOM 1394 N N . THR A 1 176 ? 31.839 -9.358 -45.173 1.00 36.88 176 THR A N 1
ATOM 1395 C CA . THR A 1 176 ? 32.808 -8.615 -45.999 1.00 36.88 176 THR A CA 1
ATOM 1396 C C . THR A 1 176 ? 32.327 -8.408 -47.441 1.00 36.88 176 THR A C 1
ATOM 1398 O O . THR A 1 176 ? 33.135 -8.360 -48.364 1.00 36.88 176 THR A O 1
ATOM 1401 N N . ARG A 1 177 ? 31.014 -8.286 -47.681 1.00 35.53 177 ARG A N 1
ATOM 1402 C CA . ARG A 1 177 ? 30.492 -8.032 -49.032 1.00 35.53 177 ARG A CA 1
ATOM 1403 C C . ARG A 1 177 ? 30.216 -6.538 -49.217 1.00 35.53 177 ARG A C 1
ATOM 1405 O O . ARG A 1 177 ? 29.255 -6.002 -48.675 1.00 35.53 177 ARG A O 1
ATOM 1412 N N . THR A 1 178 ? 31.077 -5.887 -49.994 1.00 38.84 178 THR A N 1
ATOM 1413 C CA . THR A 1 178 ? 31.121 -4.446 -50.316 1.00 38.84 178 THR A CA 1
ATOM 1414 C C . THR A 1 178 ? 29.912 -3.894 -51.085 1.00 38.84 178 THR A C 1
ATOM 1416 O O . THR A 1 178 ? 29.852 -2.689 -51.311 1.00 38.84 178 THR A O 1
ATOM 1419 N N . ASP A 1 179 ? 28.921 -4.723 -51.433 1.00 35.72 179 ASP A N 1
ATOM 1420 C CA . ASP A 1 179 ? 27.787 -4.325 -52.286 1.00 35.72 179 ASP A CA 1
ATOM 1421 C C . ASP A 1 179 ? 26.484 -4.010 -51.520 1.00 35.72 179 ASP A C 1
ATOM 1423 O O . ASP A 1 179 ? 25.459 -3.692 -52.126 1.00 35.72 179 ASP A O 1
ATOM 1427 N N . TYR A 1 180 ? 26.496 -4.039 -50.183 1.00 36.78 180 TYR A N 1
ATOM 1428 C CA . TYR A 1 180 ? 25.335 -3.706 -49.343 1.00 36.78 180 TYR A CA 1
ATOM 1429 C C . TYR A 1 180 ? 25.132 -2.189 -49.207 1.00 36.78 180 TYR A C 1
ATOM 1431 O O . TYR A 1 180 ? 25.257 -1.610 -48.133 1.00 36.78 180 TYR A O 1
ATOM 1439 N N . ASN A 1 181 ? 24.814 -1.524 -50.316 1.00 40.66 181 ASN A N 1
ATOM 1440 C CA . ASN A 1 181 ? 24.535 -0.085 -50.333 1.00 40.66 181 ASN A CA 1
ATOM 1441 C C . ASN A 1 181 ? 23.041 0.248 -50.487 1.00 40.66 181 ASN A C 1
ATOM 1443 O O . ASN A 1 181 ? 22.705 1.390 -50.797 1.00 40.66 181 ASN A O 1
ATOM 1447 N N . ARG A 1 182 ? 22.127 -0.727 -50.329 1.00 46.34 182 ARG A N 1
ATOM 1448 C CA . ARG A 1 182 ? 20.695 -0.493 -50.608 1.00 46.34 182 ARG A CA 1
ATOM 1449 C C . ARG A 1 182 ? 19.676 -0.986 -49.584 1.00 46.34 182 ARG A C 1
ATOM 1451 O O . ARG A 1 182 ? 18.610 -0.380 -49.549 1.00 46.34 182 ARG A O 1
ATOM 1458 N N . ASP A 1 183 ? 19.983 -1.958 -48.721 1.00 46.50 183 ASP A N 1
ATOM 1459 C CA . ASP A 1 183 ? 19.006 -2.425 -47.725 1.00 46.50 183 ASP A CA 1
ATOM 1460 C C . ASP A 1 183 ? 19.395 -2.056 -46.284 1.00 46.50 183 ASP A C 1
ATOM 1462 O O . ASP A 1 183 ? 20.456 -2.462 -45.802 1.00 46.50 183 ASP A O 1
ATOM 1466 N N . PRO A 1 184 ? 18.559 -1.275 -45.570 1.00 52.28 184 PRO A N 1
ATOM 1467 C CA . PRO A 1 184 ? 18.808 -0.929 -44.180 1.00 52.28 184 PRO A CA 1
ATOM 1468 C C . PRO A 1 184 ? 18.693 -2.175 -43.295 1.00 52.28 184 PRO A C 1
ATOM 1470 O O . PRO A 1 184 ? 17.653 -2.838 -43.277 1.00 52.28 184 PRO A O 1
ATOM 1473 N N . GLN A 1 185 ? 19.733 -2.464 -42.508 1.00 52.41 185 GLN A N 1
ATOM 1474 C CA . GLN A 1 185 ? 19.637 -3.445 -41.431 1.00 52.41 185 GLN A CA 1
ATOM 1475 C C . GLN A 1 185 ? 18.627 -2.939 -40.397 1.00 52.41 185 GLN A C 1
ATOM 1477 O O . GLN A 1 185 ? 18.728 -1.821 -39.882 1.00 52.41 185 GLN A O 1
ATOM 1482 N N . ARG A 1 186 ? 17.631 -3.771 -40.099 1.00 54.62 186 ARG A N 1
ATOM 1483 C CA . ARG A 1 186 ? 16.597 -3.472 -39.108 1.00 54.62 186 ARG A CA 1
ATOM 1484 C C . ARG A 1 186 ? 16.856 -4.321 -37.880 1.00 54.62 186 ARG A C 1
ATOM 1486 O O . ARG A 1 186 ? 16.844 -5.542 -37.989 1.00 54.62 186 ARG A O 1
ATOM 1493 N N . ILE A 1 187 ? 17.066 -3.668 -36.742 1.00 54.19 187 ILE A N 1
ATOM 1494 C CA . ILE A 1 187 ? 17.140 -4.327 -35.441 1.00 54.19 187 ILE A CA 1
ATOM 1495 C C . ILE A 1 187 ? 15.897 -3.895 -34.666 1.00 54.19 187 ILE A C 1
ATOM 1497 O O . ILE A 1 187 ? 15.664 -2.704 -34.436 1.00 54.19 187 ILE A O 1
ATOM 1501 N N . ARG A 1 188 ? 15.053 -4.862 -34.306 1.00 55.38 188 ARG A N 1
ATOM 1502 C CA . ARG A 1 188 ? 13.863 -4.616 -33.487 1.00 55.38 188 ARG A CA 1
ATOM 1503 C C . ARG A 1 188 ? 14.084 -5.164 -32.091 1.00 55.38 188 ARG A C 1
ATOM 1505 O O . ARG A 1 188 ? 14.450 -6.325 -31.942 1.00 55.38 188 ARG A O 1
ATOM 1512 N N . PHE A 1 189 ? 13.806 -4.328 -31.097 1.00 56.75 189 PHE A N 1
ATOM 1513 C CA . PHE A 1 189 ? 13.753 -4.733 -29.704 1.00 56.75 189 PHE A CA 1
ATOM 1514 C C . PHE A 1 189 ? 12.285 -4.778 -29.293 1.00 56.75 189 PHE A C 1
ATOM 1516 O O . PHE A 1 189 ? 11.606 -3.751 -29.247 1.00 56.75 189 PHE A O 1
ATOM 1523 N N . PHE A 1 190 ? 11.790 -5.983 -29.035 1.00 52.53 190 PHE A N 1
ATOM 1524 C CA . PHE A 1 190 ? 10.483 -6.177 -28.424 1.00 52.53 190 PHE A CA 1
ATOM 1525 C C . PHE A 1 190 ? 10.687 -6.518 -26.965 1.00 52.53 190 PHE A C 1
ATOM 1527 O O . PHE A 1 190 ? 11.440 -7.432 -26.646 1.00 52.53 190 PHE A O 1
ATOM 1534 N N . VAL A 1 191 ? 9.994 -5.813 -26.085 1.00 51.12 191 VAL A N 1
ATOM 1535 C CA . VAL A 1 191 ? 9.935 -6.188 -24.681 1.00 51.12 191 VAL A CA 1
ATOM 1536 C C . VAL A 1 191 ? 8.508 -6.602 -24.409 1.00 51.12 191 VAL A C 1
ATOM 1538 O O . VAL A 1 191 ? 7.582 -5.833 -24.635 1.00 51.12 191 VAL A O 1
ATOM 1541 N N . GLY A 1 192 ? 8.315 -7.847 -23.973 1.00 45.94 192 GLY A N 1
ATOM 1542 C CA . GLY A 1 192 ? 6.985 -8.411 -23.713 1.00 45.94 192 GLY A CA 1
ATOM 1543 C C . GLY A 1 192 ? 6.270 -7.802 -22.501 1.00 45.94 192 GLY A C 1
ATOM 1544 O O . GLY A 1 192 ? 5.289 -8.368 -22.032 1.00 45.94 192 GLY A O 1
ATOM 1545 N N . ARG A 1 193 ? 6.785 -6.694 -21.955 1.00 51.19 193 ARG A N 1
ATOM 1546 C CA . ARG A 1 193 ? 6.253 -5.982 -20.794 1.00 51.19 193 ARG A CA 1
ATOM 1547 C C . ARG A 1 193 ? 6.221 -4.479 -21.080 1.00 51.19 193 ARG A C 1
ATOM 1549 O O . ARG A 1 193 ? 7.099 -3.996 -21.795 1.00 51.19 193 ARG A O 1
ATOM 1556 N N . PRO A 1 194 ? 5.248 -3.750 -20.514 1.00 52.66 194 PRO A N 1
ATOM 1557 C CA . PRO A 1 194 ? 5.199 -2.300 -20.618 1.00 52.66 194 PRO A CA 1
ATOM 1558 C C . PRO A 1 194 ? 6.427 -1.670 -19.950 1.00 52.66 194 PRO A C 1
ATOM 1560 O O . PRO A 1 194 ? 6.684 -1.889 -18.768 1.00 52.66 194 PRO A O 1
ATOM 1563 N N . MET A 1 195 ? 7.173 -0.888 -20.725 1.00 59.16 195 MET A N 1
ATOM 1564 C CA . MET A 1 195 ? 8.349 -0.116 -20.306 1.00 59.16 195 MET A CA 1
ATOM 1565 C C . MET A 1 195 ? 8.037 1.374 -20.515 1.00 59.16 195 MET A C 1
ATOM 1567 O O . MET A 1 195 ? 7.346 1.680 -21.485 1.00 59.16 195 MET A O 1
ATOM 1571 N N . SER A 1 196 ? 8.504 2.303 -19.662 1.00 55.31 196 SER A N 1
ATOM 1572 C CA . SER A 1 196 ? 8.327 3.752 -19.942 1.00 55.31 196 SER A CA 1
ATOM 1573 C C . SER A 1 196 ? 9.521 4.382 -20.635 1.00 55.31 196 SER A C 1
ATOM 1575 O O . SER A 1 196 ? 9.369 5.412 -21.297 1.00 55.31 196 SER A O 1
ATOM 1577 N N . ARG A 1 197 ? 10.719 3.809 -20.486 1.00 60.22 197 ARG A N 1
ATOM 1578 C CA . ARG A 1 197 ? 11.945 4.412 -21.008 1.00 60.22 197 ARG A CA 1
ATOM 1579 C C . ARG A 1 197 ? 12.929 3.348 -21.466 1.00 60.22 197 ARG A C 1
ATOM 1581 O O . ARG A 1 197 ? 13.051 2.292 -20.873 1.00 60.22 197 ARG A O 1
ATOM 1588 N N . TYR A 1 198 ? 13.671 3.655 -22.515 1.00 59.72 198 TYR A N 1
ATOM 1589 C CA . TYR A 1 198 ? 14.812 2.882 -22.974 1.00 59.72 198 TYR A CA 1
ATOM 1590 C C . TYR A 1 198 ? 15.983 3.835 -23.138 1.00 59.72 198 TYR A C 1
ATOM 1592 O O . TYR A 1 198 ? 15.846 4.919 -23.704 1.00 59.72 198 TYR A O 1
ATOM 1600 N N . GLU A 1 199 ? 17.143 3.415 -22.671 1.00 59.97 199 GLU A N 1
ATOM 1601 C CA . GLU A 1 199 ? 18.419 4.025 -22.997 1.00 59.97 199 GLU A CA 1
ATOM 1602 C C . GLU A 1 199 ? 19.157 3.088 -23.943 1.00 59.97 199 GLU A C 1
ATOM 1604 O O . GLU A 1 199 ? 19.393 1.921 -23.641 1.00 59.97 199 GLU A O 1
ATOM 1609 N N . VAL A 1 200 ? 19.498 3.599 -25.118 1.00 62.75 200 VAL A N 1
ATOM 1610 C CA . VAL A 1 200 ? 20.245 2.890 -26.148 1.00 62.75 200 VAL A CA 1
ATOM 1611 C C . VAL A 1 200 ? 21.571 3.609 -26.334 1.00 62.75 200 VAL A C 1
ATOM 1613 O O . VAL A 1 200 ? 21.624 4.685 -26.924 1.00 62.75 200 VAL A O 1
ATOM 1616 N N . VAL A 1 201 ? 22.657 3.029 -25.840 1.00 59.81 201 VAL A N 1
ATOM 1617 C CA . VAL A 1 201 ? 24.012 3.527 -26.080 1.00 59.81 201 VAL A CA 1
ATOM 1618 C C . VAL A 1 201 ? 24.598 2.760 -27.254 1.00 59.81 201 VAL A C 1
ATOM 1620 O O . VAL A 1 201 ? 24.740 1.541 -27.209 1.00 59.81 201 VAL A O 1
ATOM 1623 N N . VAL A 1 202 ? 24.942 3.465 -28.325 1.00 60.47 202 VAL A N 1
ATOM 1624 C CA . VAL A 1 202 ? 25.594 2.881 -29.494 1.00 60.47 202 VAL A CA 1
ATOM 1625 C C . VAL A 1 202 ? 27.038 3.361 -29.557 1.00 60.47 202 VAL A C 1
ATOM 1627 O O . VAL A 1 202 ? 27.301 4.551 -29.730 1.00 60.47 202 VAL A O 1
ATOM 1630 N N . GLU A 1 203 ? 27.975 2.421 -29.468 1.00 58.25 203 GLU A N 1
ATOM 1631 C CA . GLU A 1 203 ? 29.398 2.664 -29.691 1.00 58.25 203 GLU A CA 1
ATOM 1632 C C . GLU A 1 203 ? 29.773 2.176 -31.099 1.00 58.25 203 GLU A C 1
ATOM 1634 O O . GLU A 1 203 ? 29.623 1.006 -31.464 1.00 58.25 203 GLU A O 1
ATOM 1639 N N . GLN A 1 204 ? 30.225 3.111 -31.930 1.00 61.38 204 GLN A N 1
ATOM 1640 C CA . GLN A 1 204 ? 30.630 2.907 -33.314 1.00 61.38 204 GLN A CA 1
ATOM 1641 C C . GLN A 1 204 ? 32.100 3.259 -33.493 1.00 61.38 204 GLN A C 1
ATOM 1643 O O . GLN A 1 204 ? 32.578 4.295 -33.043 1.00 61.38 204 GLN A O 1
ATOM 1648 N N . THR A 1 205 ? 32.805 2.422 -34.244 1.00 52.19 205 THR A N 1
ATOM 1649 C CA . THR A 1 205 ? 34.211 2.646 -34.597 1.00 52.19 205 THR A CA 1
ATOM 1650 C C . THR A 1 205 ? 34.388 3.434 -35.899 1.00 52.19 205 THR A C 1
ATOM 1652 O O . THR A 1 205 ? 35.511 3.799 -36.233 1.00 52.19 205 THR A O 1
ATOM 1655 N N . THR A 1 206 ? 33.316 3.721 -36.651 1.00 54.12 206 THR A N 1
ATOM 1656 C CA . THR A 1 206 ? 33.408 4.346 -37.985 1.00 54.12 206 THR A CA 1
ATOM 1657 C C . THR A 1 206 ? 32.419 5.502 -38.149 1.00 54.12 206 THR A C 1
ATOM 1659 O O . THR A 1 206 ? 31.241 5.377 -37.819 1.00 54.12 206 THR A O 1
ATOM 1662 N N . ALA A 1 207 ? 32.894 6.638 -38.668 1.00 53.84 207 ALA A N 1
ATOM 1663 C CA . ALA A 1 207 ? 32.077 7.822 -38.931 1.00 53.84 207 ALA A CA 1
ATOM 1664 C C . ALA A 1 207 ? 31.109 7.605 -40.115 1.00 53.84 207 ALA A C 1
ATOM 1666 O O . ALA A 1 207 ? 31.457 6.936 -41.084 1.00 53.84 207 ALA A O 1
ATOM 1667 N N . GLY A 1 208 ? 29.917 8.219 -40.067 1.00 53.88 208 GLY A N 1
ATOM 1668 C CA . GLY A 1 208 ? 29.010 8.321 -41.226 1.00 53.88 208 GLY A CA 1
ATOM 1669 C C . GLY A 1 208 ? 27.742 7.456 -41.204 1.00 53.88 208 GLY A C 1
ATOM 1670 O O . GLY A 1 208 ? 27.055 7.362 -42.219 1.00 53.88 208 GLY A O 1
ATOM 1671 N N . VAL A 1 209 ? 27.383 6.836 -40.078 1.00 55.72 209 VAL A N 1
ATOM 1672 C CA . VAL A 1 209 ? 26.142 6.050 -39.976 1.00 55.72 209 VAL A CA 1
ATOM 1673 C C . VAL A 1 209 ? 24.927 6.954 -39.769 1.00 55.72 209 VAL A C 1
ATOM 1675 O O . VAL A 1 209 ? 24.883 7.742 -38.826 1.00 55.72 209 VAL A O 1
ATOM 1678 N N . ARG A 1 210 ? 23.883 6.766 -40.586 1.00 56.50 210 ARG A N 1
ATOM 1679 C CA . ARG A 1 210 ? 22.559 7.341 -40.320 1.00 56.50 210 ARG A CA 1
ATOM 1680 C C . ARG A 1 210 ? 21.724 6.341 -39.523 1.00 56.50 210 ARG A C 1
ATOM 1682 O O . ARG A 1 210 ? 21.479 5.220 -39.975 1.00 56.50 210 ARG A O 1
ATOM 1689 N N . GLN A 1 211 ? 21.290 6.755 -38.338 1.00 63.00 211 GLN A N 1
ATOM 1690 C CA . GLN A 1 211 ? 20.407 5.978 -37.471 1.00 63.00 211 GLN A CA 1
ATOM 1691 C C . GLN A 1 211 ? 19.045 6.656 -37.391 1.00 63.00 211 GLN A C 1
ATOM 1693 O O . GLN A 1 211 ? 18.942 7.882 -37.432 1.00 63.00 211 GLN A O 1
ATOM 1698 N N . THR A 1 212 ? 17.984 5.866 -37.305 1.00 57.09 212 THR A N 1
ATOM 1699 C CA . THR A 1 212 ? 16.648 6.374 -37.003 1.00 57.09 212 THR A CA 1
ATOM 1700 C C . THR A 1 212 ? 16.087 5.574 -35.844 1.00 57.09 212 THR A C 1
ATOM 1702 O O . THR A 1 212 ? 15.910 4.360 -35.945 1.00 57.09 212 THR A O 1
ATOM 1705 N N . PHE A 1 213 ? 15.821 6.277 -34.750 1.00 61.69 213 PHE A N 1
ATOM 1706 C CA . PHE A 1 213 ? 15.172 5.738 -33.566 1.00 61.69 213 PHE A CA 1
ATOM 1707 C C . PHE A 1 213 ? 13.700 6.119 -33.624 1.00 61.69 213 PHE A C 1
ATOM 1709 O O . PHE A 1 213 ? 13.365 7.275 -33.888 1.00 61.69 213 PHE A O 1
ATOM 1716 N N . ARG A 1 214 ? 12.816 5.144 -33.414 1.00 58.06 214 ARG A N 1
ATOM 1717 C CA . ARG A 1 214 ? 11.381 5.399 -33.276 1.00 58.06 214 ARG A CA 1
ATOM 1718 C C . ARG A 1 214 ? 10.939 5.025 -31.868 1.00 58.06 214 ARG A C 1
ATOM 1720 O O . ARG A 1 214 ? 11.043 3.864 -31.479 1.00 58.06 214 ARG A O 1
ATOM 1727 N N . GLY A 1 215 ? 10.445 6.032 -31.162 1.00 58.22 215 GLY A N 1
ATOM 1728 C CA . GLY A 1 215 ? 9.760 5.989 -29.874 1.00 58.22 215 GLY A CA 1
ATOM 1729 C C . GLY A 1 215 ? 8.865 7.227 -29.772 1.00 58.22 215 GLY A C 1
ATOM 1730 O O . GLY A 1 215 ? 8.902 8.073 -30.670 1.00 58.22 215 GLY A O 1
ATOM 1731 N N . ASP A 1 216 ? 8.071 7.351 -28.711 1.00 62.56 216 ASP A N 1
ATOM 1732 C CA . ASP A 1 216 ? 7.148 8.486 -28.566 1.00 62.56 216 ASP A CA 1
ATOM 1733 C C . ASP A 1 216 ? 7.909 9.809 -28.452 1.00 62.56 216 ASP A C 1
ATOM 1735 O O . ASP A 1 216 ? 7.500 10.826 -29.014 1.00 62.56 216 ASP A O 1
ATOM 1739 N N . ARG A 1 217 ? 9.056 9.786 -27.759 1.00 73.19 217 ARG A N 1
ATOM 1740 C CA . ARG A 1 217 ? 10.042 10.874 -27.741 1.00 73.19 217 ARG A CA 1
ATOM 1741 C C . ARG A 1 217 ? 11.439 10.288 -27.613 1.00 73.19 217 ARG A C 1
ATOM 1743 O O . ARG A 1 217 ? 11.719 9.642 -26.613 1.00 73.19 217 ARG A O 1
ATOM 1750 N N . CYS A 1 218 ? 12.316 10.533 -28.580 1.00 69.81 218 CYS A N 1
ATOM 1751 C CA . CYS A 1 218 ? 13.719 10.128 -28.499 1.00 69.81 218 CYS A CA 1
ATOM 1752 C C . CYS A 1 218 ? 14.629 11.355 -28.556 1.00 69.81 218 CYS A C 1
ATOM 1754 O O . CYS A 1 218 ? 14.467 12.206 -29.431 1.00 69.81 218 CYS A O 1
ATOM 1756 N N . THR A 1 219 ? 15.606 11.411 -27.657 1.00 75.56 219 THR A N 1
ATOM 1757 C CA . THR A 1 219 ? 16.666 12.419 -27.638 1.00 75.56 219 THR A CA 1
ATOM 1758 C C . THR A 1 219 ? 17.986 11.735 -27.948 1.00 75.56 219 THR A C 1
ATOM 1760 O O . THR A 1 219 ? 18.327 10.733 -27.326 1.00 75.56 219 THR A O 1
ATOM 1763 N N . GLN A 1 220 ? 18.727 12.273 -28.913 1.00 75.06 220 GLN A N 1
ATOM 1764 C CA . GLN A 1 220 ? 20.045 11.777 -29.294 1.00 75.06 220 GLN A CA 1
ATOM 1765 C C . GLN A 1 220 ? 21.125 12.736 -28.790 1.00 75.06 220 GLN A C 1
ATOM 1767 O O . GLN A 1 220 ? 21.078 13.930 -29.082 1.00 75.06 220 GLN A O 1
ATOM 1772 N N . THR A 1 221 ? 22.120 12.190 -28.097 1.00 76.81 221 THR A N 1
ATOM 1773 C CA . THR A 1 221 ? 23.265 12.919 -27.551 1.00 76.81 221 THR A CA 1
ATOM 1774 C C . THR A 1 221 ? 24.554 12.269 -28.042 1.00 76.81 221 THR A C 1
ATOM 1776 O O . THR A 1 221 ? 24.792 11.081 -27.822 1.00 76.81 221 THR A O 1
ATOM 1779 N N . THR A 1 222 ? 25.408 13.038 -28.715 1.00 76.12 222 THR A N 1
ATOM 1780 C CA . THR A 1 222 ? 26.759 12.586 -29.071 1.00 76.12 222 THR A CA 1
ATOM 1781 C C . THR A 1 222 ? 27.665 12.785 -27.862 1.00 76.12 222 THR A C 1
ATOM 1783 O O . THR A 1 222 ? 27.952 13.924 -27.502 1.00 76.12 222 THR A O 1
ATOM 1786 N N . GLU A 1 223 ? 28.095 11.697 -27.224 1.00 70.75 223 GLU A N 1
ATOM 1787 C CA . GLU A 1 223 ? 28.963 11.762 -26.038 1.00 70.75 223 GLU A CA 1
ATOM 1788 C C . GLU A 1 223 ? 30.438 11.931 -26.435 1.00 70.75 223 GLU A C 1
ATOM 1790 O O . GLU A 1 223 ? 31.181 12.663 -25.785 1.00 70.75 223 GLU A O 1
ATOM 1795 N N . SER A 1 224 ? 30.865 11.285 -27.525 1.00 74.62 224 SER A N 1
ATOM 1796 C CA . SER A 1 224 ? 32.211 11.413 -28.096 1.00 74.62 224 SER A CA 1
ATOM 1797 C C . SER A 1 224 ? 32.219 11.013 -29.582 1.00 74.62 224 SER A C 1
ATOM 1799 O O . SER A 1 224 ? 31.224 10.472 -30.078 1.00 74.62 224 SER A O 1
ATOM 1801 N N . PRO A 1 225 ? 33.298 11.276 -30.349 1.00 72.19 225 PRO A N 1
ATOM 1802 C CA . PRO A 1 225 ? 33.404 10.799 -31.726 1.00 72.19 225 PRO A CA 1
ATOM 1803 C C . PRO A 1 225 ? 33.226 9.276 -31.795 1.00 72.19 225 PRO A C 1
ATOM 1805 O O . PRO A 1 225 ? 34.024 8.526 -31.244 1.00 72.19 225 PRO A O 1
ATOM 1808 N N . GLY A 1 226 ? 32.158 8.829 -32.460 1.00 66.56 226 GLY A N 1
ATOM 1809 C CA . GLY A 1 226 ? 31.804 7.411 -32.561 1.00 66.56 226 GLY A CA 1
ATOM 1810 C C . GLY A 1 226 ? 30.887 6.888 -31.451 1.00 66.56 226 GLY A C 1
ATOM 1811 O O . GLY A 1 226 ? 30.342 5.804 -31.605 1.00 66.56 226 GLY A O 1
ATOM 1812 N N . ARG A 1 227 ? 30.615 7.642 -30.380 1.00 67.88 227 ARG A N 1
ATOM 1813 C CA . ARG A 1 227 ? 29.695 7.222 -29.312 1.00 67.88 227 ARG A CA 1
ATOM 1814 C C . ARG A 1 227 ? 28.453 8.098 -29.262 1.00 67.88 227 ARG A C 1
ATOM 1816 O O . ARG A 1 227 ? 28.519 9.306 -29.027 1.00 67.88 227 ARG A O 1
ATOM 1823 N N . VAL A 1 228 ? 27.305 7.462 -29.458 1.00 66.31 228 VAL A N 1
ATOM 1824 C CA . VAL A 1 228 ? 25.997 8.110 -29.476 1.00 66.31 228 VAL A CA 1
ATOM 1825 C C . VAL A 1 228 ? 25.117 7.462 -28.420 1.00 66.31 228 VAL A C 1
ATOM 1827 O O . VAL A 1 228 ? 24.873 6.259 -28.459 1.00 66.31 228 VAL A O 1
ATOM 1830 N N . ARG A 1 229 ? 24.601 8.268 -27.499 1.00 70.88 229 ARG A N 1
ATOM 1831 C CA . ARG A 1 229 ? 23.567 7.874 -26.548 1.00 70.88 229 ARG A CA 1
ATOM 1832 C C . ARG A 1 229 ? 22.212 8.317 -27.076 1.00 70.88 229 ARG A C 1
ATOM 1834 O O . ARG A 1 229 ? 22.056 9.456 -27.514 1.00 70.88 229 ARG A O 1
ATOM 1841 N N . VAL A 1 230 ? 21.230 7.427 -27.028 1.00 67.94 230 VAL A N 1
ATOM 1842 C CA . VAL A 1 230 ? 19.844 7.740 -27.362 1.00 67.94 230 VAL A CA 1
ATOM 1843 C C . VAL A 1 230 ? 18.936 7.352 -26.216 1.00 67.94 230 VAL A C 1
ATOM 1845 O O . VAL A 1 230 ? 18.833 6.187 -25.852 1.00 67.94 230 VAL A O 1
ATOM 1848 N N . ASP A 1 231 ? 18.242 8.340 -25.676 1.00 65.19 231 ASP A N 1
ATOM 1849 C CA . ASP A 1 231 ? 17.229 8.155 -24.650 1.00 65.19 231 ASP A CA 1
ATOM 1850 C C . ASP A 1 231 ? 15.851 8.229 -25.310 1.00 65.19 231 ASP A C 1
ATOM 1852 O O . ASP A 1 231 ? 15.463 9.276 -25.827 1.00 65.19 231 ASP A O 1
ATOM 1856 N N . CYS A 1 232 ? 15.109 7.125 -25.305 1.00 62.53 232 CYS A N 1
ATOM 1857 C CA . CYS A 1 232 ? 13.756 7.045 -25.843 1.00 62.53 232 CYS A CA 1
ATOM 1858 C C . CYS A 1 232 ? 12.733 6.828 -24.725 1.00 62.53 232 CYS A C 1
ATOM 1860 O O . CYS A 1 232 ? 12.855 5.911 -23.920 1.00 62.53 232 CYS A O 1
ATOM 1862 N N . ILE A 1 233 ? 11.680 7.637 -24.716 1.00 63.62 233 ILE A N 1
ATOM 1863 C CA . ILE A 1 233 ? 10.448 7.412 -23.961 1.00 63.62 233 ILE A CA 1
ATOM 1864 C C . ILE A 1 233 ? 9.483 6.672 -24.883 1.00 63.62 233 ILE A C 1
ATOM 1866 O O . ILE A 1 233 ? 9.313 7.050 -26.048 1.00 63.62 233 ILE A O 1
ATOM 1870 N N . VAL A 1 234 ? 8.853 5.623 -24.370 1.00 59.47 234 VAL A N 1
ATOM 1871 C CA . VAL A 1 234 ? 7.881 4.813 -25.113 1.00 59.47 234 VAL A CA 1
ATOM 1872 C C . VAL A 1 234 ? 6.700 4.522 -24.211 1.00 59.47 234 VAL A C 1
ATOM 1874 O O . VAL A 1 234 ? 6.845 4.287 -23.016 1.00 59.47 234 VAL A O 1
ATOM 1877 N N . SER A 1 235 ? 5.516 4.578 -24.792 1.00 56.12 235 SER A N 1
ATOM 1878 C CA . SER A 1 235 ? 4.265 4.189 -24.167 1.00 56.12 235 SER A CA 1
ATOM 1879 C C . SER A 1 235 ? 4.253 2.691 -23.884 1.00 56.12 235 SER A C 1
ATOM 1881 O O . SER A 1 235 ? 4.956 1.908 -24.519 1.00 56.12 235 SER A O 1
ATOM 1883 N N . ALA A 1 236 ? 3.401 2.292 -22.940 1.00 50.25 236 ALA A N 1
ATOM 1884 C CA . ALA A 1 236 ? 3.298 0.942 -22.386 1.00 50.25 236 ALA A CA 1
ATOM 1885 C C . ALA A 1 236 ? 3.148 -0.201 -23.420 1.00 50.25 236 ALA A C 1
ATOM 1887 O O . ALA A 1 236 ? 3.369 -1.360 -23.087 1.00 50.25 236 ALA A O 1
ATOM 1888 N N . SER A 1 237 ? 2.790 0.089 -24.672 1.00 52.94 237 SER A N 1
ATOM 1889 C CA . SER A 1 237 ? 2.668 -0.894 -25.761 1.00 52.94 237 SER A CA 1
ATOM 1890 C C . SER A 1 237 ? 3.715 -0.737 -26.875 1.00 52.94 237 SER A C 1
ATOM 1892 O O . SER A 1 237 ? 3.668 -1.462 -27.868 1.00 52.94 237 SER A O 1
ATOM 1894 N N . GLY A 1 238 ? 4.626 0.231 -26.762 1.00 53.12 238 GLY A N 1
ATOM 1895 C CA . GLY A 1 238 ? 5.620 0.569 -27.776 1.00 53.12 238 GLY A CA 1
ATOM 1896 C C . GLY A 1 238 ? 6.950 -0.154 -27.564 1.00 53.12 238 GLY A C 1
ATOM 1897 O O . GLY A 1 238 ? 7.541 -0.102 -26.490 1.00 53.12 238 GLY A O 1
ATOM 1898 N N . GLY A 1 239 ? 7.455 -0.808 -28.611 1.00 55.72 239 GLY A N 1
ATOM 1899 C CA . GLY A 1 239 ? 8.851 -1.252 -28.673 1.00 55.72 239 GLY A CA 1
ATOM 1900 C C . GLY A 1 239 ? 9.751 -0.157 -29.246 1.00 55.72 239 GLY A C 1
ATOM 1901 O O . GLY A 1 239 ? 9.291 0.692 -30.014 1.00 55.72 239 GLY A O 1
ATOM 1902 N N . VAL A 1 240 ? 11.046 -0.193 -28.930 1.00 58.28 240 VAL A N 1
ATOM 1903 C CA . VAL A 1 240 ? 12.025 0.673 -29.599 1.00 58.28 240 VAL A CA 1
ATOM 1904 C C . VAL A 1 240 ? 12.461 0.019 -30.899 1.00 58.28 240 VAL A C 1
ATOM 1906 O O . VAL A 1 240 ? 12.954 -1.113 -30.932 1.00 58.28 240 VAL A O 1
ATOM 1909 N N . ARG A 1 241 ? 12.301 0.756 -31.999 1.00 64.31 241 ARG A N 1
ATOM 1910 C CA . ARG A 1 241 ? 12.781 0.332 -33.312 1.00 64.31 241 ARG A CA 1
ATOM 1911 C C . ARG A 1 241 ? 14.027 1.114 -33.697 1.00 64.31 241 ARG A C 1
ATOM 1913 O O . ARG A 1 241 ? 13.991 2.344 -33.755 1.00 64.31 241 ARG A O 1
ATOM 1920 N N . LEU A 1 242 ? 15.086 0.373 -34.018 1.00 62.28 242 LEU A N 1
ATOM 1921 C CA . LEU A 1 242 ? 16.331 0.898 -34.557 1.00 62.28 242 LEU A CA 1
ATOM 1922 C C . LEU A 1 242 ? 16.446 0.499 -36.033 1.00 62.28 242 LEU A C 1
ATOM 1924 O O . LEU A 1 242 ? 16.742 -0.650 -36.368 1.00 62.28 242 LEU A O 1
ATOM 1928 N N . ASP A 1 243 ? 16.207 1.457 -36.926 1.00 62.94 243 ASP A N 1
ATOM 1929 C CA . ASP A 1 243 ? 16.498 1.286 -38.350 1.00 62.94 243 ASP A CA 1
ATOM 1930 C C . ASP A 1 243 ? 17.890 1.880 -38.641 1.00 62.94 243 ASP A C 1
ATOM 1932 O O . ASP A 1 243 ? 18.164 3.042 -38.315 1.00 62.94 243 ASP A O 1
ATOM 1936 N N . ARG A 1 244 ? 18.783 1.090 -39.253 1.00 62.56 244 ARG A N 1
ATOM 1937 C CA . ARG A 1 244 ? 20.161 1.499 -39.567 1.00 62.56 244 ARG A CA 1
ATOM 1938 C C . ARG A 1 244 ? 20.448 1.353 -41.056 1.00 62.56 244 ARG A C 1
ATOM 1940 O O . ARG A 1 244 ? 20.172 0.320 -41.652 1.00 62.56 244 ARG A O 1
ATOM 1947 N N . THR A 1 245 ? 21.106 2.360 -41.627 1.00 56.44 245 THR A N 1
ATOM 1948 C CA . THR A 1 245 ? 21.785 2.232 -42.926 1.00 56.44 245 THR A CA 1
ATOM 1949 C C . THR A 1 245 ? 23.258 2.548 -42.695 1.00 56.44 245 THR A C 1
ATOM 1951 O O . THR A 1 245 ? 23.597 3.683 -42.360 1.00 56.44 245 THR A O 1
ATOM 1954 N N . ALA A 1 246 ? 24.129 1.543 -42.770 1.00 53.38 246 ALA A N 1
ATOM 1955 C CA . ALA A 1 246 ? 25.564 1.725 -42.576 1.00 53.38 246 ALA A CA 1
ATOM 1956 C C . ALA A 1 246 ? 26.364 0.879 -43.558 1.00 53.38 246 ALA A C 1
ATOM 1958 O O . ALA A 1 246 ? 26.103 -0.314 -43.693 1.00 53.38 246 ALA A O 1
ATOM 1959 N N . ALA A 1 247 ? 27.380 1.493 -44.157 1.00 50.78 247 ALA A N 1
ATOM 1960 C CA . ALA A 1 247 ? 28.443 0.789 -44.850 1.00 50.78 247 ALA A CA 1
ATOM 1961 C C . ALA A 1 247 ? 29.560 0.452 -43.842 1.00 50.78 247 ALA A C 1
ATOM 1963 O O . ALA A 1 247 ? 30.289 1.342 -43.419 1.00 50.78 247 ALA A O 1
ATOM 1964 N N . GLY A 1 248 ? 29.678 -0.828 -43.466 1.00 50.66 248 GLY A N 1
ATOM 1965 C CA . GLY A 1 248 ? 30.874 -1.418 -42.841 1.00 50.66 248 GLY A CA 1
ATOM 1966 C C . GLY A 1 248 ? 31.136 -1.135 -41.348 1.00 50.66 248 GLY A C 1
ATOM 1967 O O . GLY A 1 248 ? 30.873 -0.053 -40.837 1.00 50.66 248 GLY A O 1
ATOM 1968 N N . GLY A 1 249 ? 31.692 -2.142 -40.658 1.00 51.78 249 GLY A N 1
ATOM 1969 C CA . GLY A 1 249 ? 32.277 -2.055 -39.309 1.00 51.78 249 GLY A CA 1
ATOM 1970 C C . GLY A 1 249 ? 31.535 -2.844 -38.207 1.00 51.78 249 GLY A C 1
ATOM 1971 O O . GLY A 1 249 ? 30.297 -2.863 -38.197 1.00 51.78 249 GLY A O 1
ATOM 1972 N N . PRO A 1 250 ? 32.261 -3.497 -37.269 1.00 55.22 250 PRO A N 1
ATOM 1973 C CA . PRO A 1 250 ? 31.666 -4.071 -36.063 1.00 55.22 250 PRO A CA 1
ATOM 1974 C C . PRO A 1 250 ? 31.113 -2.953 -35.171 1.00 55.22 250 PRO A C 1
ATOM 1976 O O . PRO A 1 250 ? 31.692 -1.870 -35.079 1.00 55.22 250 PRO A O 1
ATOM 1979 N N . LEU A 1 251 ? 29.979 -3.212 -34.526 1.00 56.44 251 LEU A N 1
ATOM 1980 C CA . LEU A 1 251 ? 29.256 -2.222 -33.737 1.00 56.44 251 LEU A CA 1
ATOM 1981 C C . LEU A 1 251 ? 28.851 -2.830 -32.399 1.00 56.44 251 LEU A C 1
ATOM 1983 O O . LEU A 1 251 ? 28.383 -3.962 -32.353 1.00 56.44 251 LEU A O 1
ATOM 1987 N N . GLU A 1 252 ? 28.995 -2.072 -31.321 1.00 59.41 252 GLU A N 1
ATOM 1988 C CA . GLU A 1 252 ? 28.487 -2.461 -30.010 1.00 59.41 252 GLU A CA 1
ATOM 1989 C C . GLU A 1 252 ? 27.247 -1.613 -29.707 1.00 59.41 252 GLU A C 1
ATOM 1991 O O . GLU A 1 252 ? 27.271 -0.387 -29.802 1.00 59.41 252 GLU A O 1
ATOM 1996 N N . THR A 1 253 ? 26.116 -2.261 -29.427 1.00 57.88 253 THR A N 1
ATOM 1997 C CA . THR A 1 253 ? 24.877 -1.581 -29.023 1.00 57.88 253 THR A CA 1
ATOM 1998 C C . THR A 1 253 ? 24.551 -2.044 -27.628 1.00 57.88 253 THR A C 1
ATOM 2000 O O . THR A 1 253 ? 24.328 -3.221 -27.440 1.00 57.88 253 THR A O 1
ATOM 2003 N N . ARG A 1 254 ? 24.457 -1.146 -26.662 1.00 61.75 254 ARG A N 1
ATOM 2004 C CA . ARG A 1 254 ? 23.941 -1.456 -25.332 1.00 61.75 254 ARG A CA 1
ATOM 2005 C C . ARG A 1 254 ? 22.538 -0.880 -25.237 1.00 61.75 254 ARG A C 1
ATOM 2007 O O . ARG A 1 254 ? 22.350 0.306 -25.487 1.00 61.75 254 ARG A O 1
ATOM 2014 N N . VAL A 1 255 ? 21.550 -1.704 -24.909 1.00 60.25 255 VAL A N 1
ATOM 2015 C CA . VAL A 1 255 ? 20.192 -1.239 -24.595 1.00 60.25 255 VAL A CA 1
ATOM 2016 C C . VAL A 1 255 ? 19.892 -1.598 -23.157 1.00 60.25 255 VAL A C 1
ATOM 2018 O O . VAL A 1 255 ? 19.905 -2.764 -22.778 1.00 60.25 255 VAL A O 1
ATOM 2021 N N . THR A 1 256 ? 19.567 -0.570 -22.395 1.00 61.69 256 THR A N 1
ATOM 2022 C CA . THR A 1 256 ? 19.004 -0.656 -21.060 1.00 61.69 256 THR A CA 1
ATOM 2023 C C . THR A 1 256 ? 17.534 -0.273 -21.186 1.00 61.69 256 THR A C 1
ATOM 2025 O O . THR A 1 256 ? 17.226 0.856 -21.561 1.00 61.69 256 THR A O 1
ATOM 2028 N N . ALA A 1 257 ? 16.604 -1.192 -20.926 1.00 58.91 257 ALA A N 1
ATOM 2029 C CA . ALA A 1 257 ? 15.207 -0.801 -20.742 1.00 58.91 257 ALA A CA 1
ATOM 2030 C C . ALA A 1 257 ? 14.991 -0.464 -19.285 1.00 58.91 257 ALA A C 1
ATOM 2032 O O . ALA A 1 257 ? 15.551 -1.102 -18.392 1.00 58.91 257 ALA A O 1
ATOM 2033 N N . PHE A 1 258 ? 14.127 0.511 -19.094 1.00 59.62 258 PHE A N 1
ATOM 2034 C CA . PHE A 1 258 ? 13.572 0.859 -17.820 1.00 59.62 258 PHE A CA 1
ATOM 2035 C C . PHE A 1 258 ? 12.086 0.548 -17.852 1.00 59.62 258 PHE A C 1
ATOM 2037 O O . PHE A 1 258 ? 11.389 0.856 -18.827 1.00 59.62 258 PHE A O 1
ATOM 2044 N N . ASP A 1 259 ? 11.597 -0.051 -16.777 1.00 55.41 259 ASP A N 1
ATOM 2045 C CA . ASP A 1 259 ? 10.162 -0.200 -16.583 1.00 55.41 259 ASP A CA 1
ATOM 2046 C C . ASP A 1 259 ? 9.463 1.160 -16.518 1.00 55.41 259 ASP A C 1
ATOM 2048 O O . ASP A 1 259 ? 10.092 2.212 -16.664 1.00 55.41 259 ASP A O 1
ATOM 2052 N N . SER A 1 260 ? 8.142 1.163 -16.315 1.00 51.84 260 SER A N 1
ATOM 2053 C CA . SER A 1 260 ? 7.366 2.404 -16.276 1.00 51.84 260 SER A CA 1
ATOM 2054 C C . SER A 1 260 ? 7.836 3.433 -15.239 1.00 51.84 260 SER A C 1
ATOM 2056 O O . SER A 1 260 ? 7.386 4.579 -15.255 1.00 51.84 260 SER A O 1
ATOM 2058 N N . PHE A 1 261 ? 8.775 3.047 -14.385 1.00 51.59 261 PHE A N 1
ATOM 2059 C CA . PHE A 1 261 ? 9.118 3.696 -13.146 1.00 51.59 261 PHE A CA 1
ATOM 2060 C C . PHE A 1 261 ? 10.639 3.906 -12.992 1.00 51.59 261 PHE A C 1
ATOM 2062 O O . PHE A 1 261 ? 11.102 4.295 -11.920 1.00 51.59 261 PHE A O 1
ATOM 2069 N N . GLY A 1 262 ? 11.419 3.710 -14.064 1.00 49.47 262 GLY A N 1
ATOM 2070 C CA . GLY A 1 262 ? 12.833 4.091 -14.127 1.00 49.47 262 GLY A CA 1
ATOM 2071 C C . GLY A 1 262 ? 13.830 3.046 -13.617 1.00 49.47 262 GLY A C 1
ATOM 2072 O O . GLY A 1 262 ? 15.011 3.376 -13.511 1.00 49.47 262 GLY A O 1
ATOM 2073 N N . CYS A 1 263 ? 13.402 1.811 -13.335 1.00 54.34 263 CYS A N 1
ATOM 2074 C CA . CYS A 1 263 ? 14.301 0.726 -12.926 1.00 54.34 263 CYS A CA 1
ATOM 2075 C C . CYS A 1 263 ? 14.841 -0.041 -14.129 1.00 54.34 263 CYS A C 1
ATOM 2077 O O . CYS A 1 263 ? 14.066 -0.465 -14.984 1.00 54.34 263 CYS A O 1
ATOM 2079 N N . GLY A 1 264 ? 16.162 -0.242 -14.181 1.00 55.41 264 GLY A N 1
ATOM 2080 C CA . GLY A 1 264 ? 16.810 -1.041 -15.221 1.00 55.41 264 GLY A CA 1
ATOM 2081 C C . GLY A 1 264 ? 16.330 -2.492 -15.176 1.00 55.41 264 GLY A C 1
ATOM 2082 O O . GLY A 1 264 ? 16.267 -3.091 -14.109 1.00 55.41 264 GLY A O 1
ATOM 2083 N N . VAL A 1 265 ? 15.975 -3.060 -16.325 1.00 53.59 265 VAL A N 1
ATOM 2084 C CA . VAL A 1 265 ? 15.416 -4.414 -16.410 1.00 53.59 265 VAL A CA 1
ATOM 2085 C C . VAL A 1 265 ? 16.446 -5.366 -17.029 1.00 53.59 265 VAL A C 1
ATOM 2087 O O . VAL A 1 265 ? 16.909 -5.115 -18.141 1.00 53.59 265 VAL A O 1
ATOM 2090 N N . SER A 1 266 ? 16.790 -6.475 -16.357 1.00 49.53 266 SER A N 1
ATOM 2091 C CA . SER A 1 266 ? 17.750 -7.475 -16.876 1.00 49.53 266 SER A CA 1
ATOM 2092 C C . SER A 1 266 ? 17.185 -8.288 -18.043 1.00 49.53 266 SER A C 1
ATOM 2094 O O . SER A 1 266 ? 16.004 -8.641 -18.032 1.00 49.53 266 SER A O 1
ATOM 2096 N N . GLN A 1 267 ? 18.033 -8.612 -19.030 1.00 49.84 267 GLN A N 1
ATOM 2097 C CA . GLN A 1 267 ? 17.674 -9.289 -20.290 1.00 49.84 267 GLN A CA 1
ATOM 2098 C C . GLN A 1 267 ? 16.848 -10.572 -20.120 1.00 49.84 267 GLN A C 1
ATOM 2100 O O . GLN A 1 267 ? 15.954 -10.817 -20.926 1.00 49.84 267 GLN A O 1
ATOM 2105 N N . ASP A 1 268 ? 17.090 -11.367 -19.076 1.00 44.56 268 ASP A N 1
ATOM 2106 C CA . ASP A 1 268 ? 16.411 -12.658 -18.878 1.00 44.56 268 ASP A CA 1
ATOM 2107 C C . ASP A 1 268 ? 14.890 -12.517 -18.699 1.00 44.56 268 ASP A C 1
ATOM 2109 O O . ASP A 1 268 ? 14.125 -13.453 -18.927 1.00 44.56 268 ASP A O 1
ATOM 2113 N N . SER A 1 269 ? 14.426 -11.321 -18.334 1.00 44.84 269 SER A N 1
ATOM 2114 C CA . SER A 1 269 ? 13.001 -11.004 -18.196 1.00 44.84 269 SER A CA 1
ATOM 2115 C C . SER A 1 269 ? 12.359 -10.446 -19.474 1.00 44.84 269 SER A C 1
ATOM 2117 O O . SER A 1 269 ? 11.142 -10.222 -19.527 1.00 44.84 269 SER A O 1
ATOM 2119 N N . TRP A 1 270 ? 13.157 -10.239 -20.523 1.00 47.28 270 TRP A N 1
ATOM 2120 C CA . TRP A 1 270 ? 12.722 -9.729 -21.808 1.00 47.28 270 TRP A CA 1
ATOM 2121 C C . TRP A 1 270 ? 12.388 -10.959 -22.636 1.00 47.28 270 TRP A C 1
ATOM 2123 O O . TRP A 1 270 ? 13.269 -11.604 -23.192 1.00 47.28 270 TRP A O 1
ATOM 2133 N N . GLY A 1 271 ? 11.104 -11.282 -22.786 1.00 41.28 271 GLY A N 1
ATOM 2134 C CA . GLY A 1 271 ? 10.650 -12.259 -23.789 1.00 41.28 271 GLY A CA 1
ATOM 2135 C C . GLY A 1 271 ? 10.894 -11.799 -25.240 1.00 41.28 271 GLY A C 1
ATOM 2136 O O . GLY A 1 271 ? 10.111 -12.120 -26.130 1.00 41.28 271 GLY A O 1
ATOM 2137 N N . GLY A 1 272 ? 11.906 -10.960 -25.465 1.00 41.75 272 GLY A N 1
ATOM 2138 C CA . GLY A 1 272 ? 12.207 -10.261 -26.696 1.00 41.75 272 GLY A CA 1
ATOM 2139 C C . GLY A 1 272 ? 12.983 -11.119 -27.675 1.00 41.75 272 GLY A C 1
ATOM 2140 O O . GLY A 1 272 ? 13.921 -11.827 -27.320 1.00 41.75 272 GLY A O 1
ATOM 2141 N N . ARG A 1 273 ? 12.603 -11.016 -28.945 1.00 47.62 273 ARG A N 1
ATOM 2142 C CA . ARG A 1 273 ? 13.274 -11.673 -30.064 1.00 47.62 273 ARG A CA 1
ATOM 2143 C C . ARG A 1 273 ? 14.075 -10.617 -30.823 1.00 47.62 273 ARG A C 1
ATOM 2145 O O . ARG A 1 273 ? 13.498 -9.622 -31.256 1.00 47.62 273 ARG A O 1
ATOM 2152 N N . ILE A 1 274 ? 15.382 -10.824 -30.990 1.00 46.94 274 ILE A N 1
ATOM 2153 C CA . ILE A 1 274 ? 16.181 -10.030 -31.932 1.00 46.94 274 ILE A CA 1
ATOM 2154 C C . ILE A 1 274 ? 15.902 -10.600 -33.321 1.00 46.94 274 ILE A C 1
ATOM 2156 O O . ILE A 1 274 ? 16.391 -11.669 -33.682 1.00 46.94 274 ILE A O 1
ATOM 2160 N N . GLU A 1 275 ? 15.066 -9.910 -34.088 1.00 47.78 275 GLU A N 1
ATOM 2161 C CA . GLU A 1 275 ? 14.841 -10.244 -35.491 1.00 47.78 275 GLU A CA 1
ATOM 2162 C C . GLU A 1 275 ? 15.889 -9.530 -36.343 1.00 47.78 275 GLU A C 1
ATOM 2164 O O . GLU A 1 275 ? 15.821 -8.314 -36.535 1.00 47.78 275 GLU A O 1
ATOM 2169 N N . PHE A 1 276 ? 16.855 -10.283 -36.867 1.00 46.34 276 PHE A N 1
ATOM 2170 C CA . PHE A 1 276 ? 17.673 -9.818 -37.979 1.00 46.34 276 PHE A CA 1
ATOM 2171 C C . PHE A 1 276 ? 16.838 -9.954 -39.254 1.00 46.34 276 PHE A C 1
ATOM 2173 O O . PHE A 1 276 ? 16.367 -11.045 -39.577 1.00 46.34 276 PHE A O 1
ATOM 2180 N N . ALA A 1 277 ? 16.613 -8.851 -39.972 1.00 42.12 277 ALA A N 1
ATOM 2181 C CA . ALA A 1 277 ? 16.012 -8.936 -41.299 1.00 42.12 277 ALA A CA 1
ATOM 2182 C C . ALA A 1 277 ? 16.909 -9.816 -42.190 1.00 42.12 277 ALA A C 1
ATOM 2184 O O . ALA A 1 277 ? 18.104 -9.550 -42.317 1.00 42.12 277 ALA A O 1
ATOM 2185 N N . ALA A 1 278 ? 16.323 -10.884 -42.735 1.00 40.03 278 ALA A N 1
ATOM 2186 C CA . ALA A 1 278 ? 16.997 -11.909 -43.521 1.00 40.03 278 ALA A CA 1
ATOM 2187 C C . ALA A 1 278 ? 17.867 -11.308 -44.638 1.00 40.03 278 ALA A C 1
ATOM 2189 O O . ALA A 1 278 ? 17.419 -10.449 -45.396 1.00 40.03 278 ALA A O 1
ATOM 2190 N N . GLY A 1 279 ? 19.103 -11.792 -44.736 1.00 43.72 279 GLY A N 1
ATOM 2191 C CA . GLY A 1 279 ? 20.059 -11.385 -45.771 1.00 43.72 279 GLY A CA 1
ATOM 2192 C C . GLY A 1 279 ? 21.430 -12.062 -45.681 1.00 43.72 279 GLY A C 1
ATOM 2193 O O . GLY A 1 279 ? 22.236 -11.920 -46.600 1.00 43.72 279 GLY A O 1
ATOM 2194 N N . CYS A 1 280 ? 21.702 -12.807 -44.602 1.00 41.50 280 CYS A N 1
ATOM 2195 C CA . CYS A 1 280 ? 22.987 -13.485 -44.397 1.00 41.50 280 CYS A CA 1
ATOM 2196 C C . CYS A 1 280 ? 22.950 -14.998 -44.634 1.00 41.50 280 CYS A C 1
ATOM 2198 O O . CYS A 1 280 ? 24.013 -15.607 -44.729 1.00 41.50 280 CYS A O 1
ATOM 2200 N N . ASP A 1 281 ? 21.772 -15.604 -44.763 1.00 43.97 281 ASP A N 1
ATOM 2201 C CA . ASP A 1 281 ? 21.667 -17.055 -44.851 1.00 43.97 281 ASP A CA 1
ATOM 2202 C C . ASP A 1 281 ? 21.397 -17.480 -46.291 1.00 43.97 281 ASP A C 1
ATOM 2204 O O . ASP A 1 281 ? 20.438 -17.040 -46.919 1.00 43.97 281 ASP A O 1
ATOM 2208 N N . VAL A 1 282 ? 22.241 -18.392 -46.768 1.00 43.69 282 VAL A N 1
ATOM 2209 C CA . VAL A 1 282 ? 22.273 -19.010 -48.100 1.00 43.69 282 VAL A CA 1
ATOM 2210 C C . VAL A 1 282 ? 23.112 -18.219 -49.126 1.00 43.69 282 VAL A C 1
ATOM 2212 O O . VAL A 1 282 ? 22.596 -17.345 -49.827 1.00 43.69 282 VAL A O 1
ATOM 2215 N N . PRO A 1 283 ? 24.425 -18.531 -49.269 1.00 51.56 283 PRO A N 1
ATOM 2216 C CA . PRO A 1 283 ? 25.153 -18.182 -50.490 1.00 51.56 283 PRO A CA 1
ATOM 2217 C C . PRO A 1 283 ? 24.344 -18.647 -51.711 1.00 51.56 283 PRO A C 1
ATOM 2219 O O . PRO A 1 283 ? 23.726 -19.712 -51.638 1.00 51.56 283 PRO A O 1
ATOM 2222 N N . PRO A 1 284 ? 24.318 -17.879 -52.819 1.00 63.47 284 PRO A N 1
ATOM 2223 C CA . PRO A 1 284 ? 23.594 -18.301 -54.012 1.00 63.47 284 PRO A CA 1
ATOM 2224 C C . PRO A 1 284 ? 24.026 -19.727 -54.375 1.00 63.47 284 PRO A C 1
ATOM 2226 O O . PRO A 1 284 ? 25.219 -20.032 -54.247 1.00 63.47 284 PRO A O 1
ATOM 2229 N N . PRO A 1 285 ? 23.088 -20.606 -54.777 1.00 71.56 285 PRO A N 1
ATOM 2230 C CA . PRO A 1 285 ? 23.449 -21.956 -55.174 1.00 71.56 285 PRO A CA 1
ATOM 2231 C C . PRO A 1 285 ? 24.570 -21.873 -56.219 1.00 71.56 285 PRO A C 1
ATOM 2233 O O . PRO A 1 285 ? 24.541 -20.965 -57.060 1.00 71.56 285 PRO A O 1
ATOM 2236 N N . PRO A 1 286 ? 25.581 -22.758 -56.149 1.00 82.69 286 PRO A N 1
ATOM 2237 C CA . PRO A 1 286 ? 26.647 -22.765 -57.137 1.00 82.69 286 PRO A CA 1
ATOM 2238 C C . PRO A 1 286 ? 26.028 -22.817 -58.541 1.00 82.69 286 PRO A C 1
ATOM 2240 O O . PRO A 1 286 ? 24.990 -23.466 -58.718 1.00 82.69 286 PRO A O 1
ATOM 2243 N N . PRO A 1 287 ? 26.614 -22.116 -59.530 1.00 86.31 287 PRO A N 1
ATOM 2244 C CA . PRO A 1 287 ? 26.107 -22.168 -60.891 1.00 86.31 287 PRO A CA 1
ATOM 2245 C C . PRO A 1 287 ? 25.992 -23.634 -61.331 1.00 86.31 287 PRO A C 1
ATOM 2247 O O . PRO A 1 287 ? 26.853 -24.444 -60.964 1.00 86.31 287 PRO A O 1
ATOM 2250 N N . PRO A 1 288 ? 24.936 -24.003 -62.078 1.00 86.81 288 PRO A N 1
ATOM 2251 C CA . PRO A 1 288 ? 24.810 -25.359 -62.582 1.00 86.81 288 PRO A CA 1
ATOM 2252 C C . PRO A 1 288 ? 26.071 -25.723 -63.383 1.00 86.81 288 PRO A C 1
ATOM 2254 O O . PRO A 1 288 ? 26.630 -24.855 -64.063 1.00 86.81 288 PRO A O 1
ATOM 2257 N N . PRO A 1 289 ? 26.548 -26.978 -63.297 1.00 90.69 289 PRO A N 1
ATOM 2258 C CA . PRO A 1 289 ? 27.695 -27.413 -64.079 1.00 90.69 289 PRO A CA 1
ATOM 2259 C C . PRO A 1 289 ? 27.433 -27.165 -65.573 1.00 90.69 289 PRO A C 1
ATOM 2261 O O . PRO A 1 289 ? 26.284 -27.275 -66.017 1.00 90.69 289 PRO A O 1
ATOM 2264 N N . PRO A 1 290 ? 28.469 -26.809 -66.355 1.00 92.25 290 PRO A N 1
ATOM 2265 C CA . PRO A 1 290 ? 28.310 -26.588 -67.784 1.00 92.25 290 PRO A CA 1
ATOM 2266 C C . PRO A 1 290 ? 27.718 -27.839 -68.452 1.00 92.25 290 PRO A C 1
ATOM 2268 O O . PRO A 1 290 ? 28.043 -28.959 -68.042 1.00 92.25 290 PRO A O 1
ATOM 2271 N N . PRO A 1 291 ? 26.847 -27.672 -69.464 1.00 90.12 291 PRO A N 1
ATOM 2272 C CA . PRO A 1 291 ? 26.304 -28.804 -70.197 1.00 90.12 291 PRO A CA 1
ATOM 2273 C C . PRO A 1 291 ? 27.450 -29.626 -70.807 1.00 90.12 291 PRO A C 1
ATOM 2275 O O . PRO A 1 291 ? 28.453 -29.046 -71.240 1.00 90.12 291 PRO A O 1
ATOM 2278 N N . PRO A 1 292 ? 27.332 -30.965 -70.837 1.00 89.00 292 PRO A N 1
ATOM 2279 C CA . PRO A 1 292 ? 28.326 -31.800 -71.493 1.00 89.00 292 PRO A CA 1
ATOM 2280 C C . PRO A 1 292 ? 28.459 -31.391 -72.971 1.00 89.00 292 PRO A C 1
ATOM 2282 O O . PRO A 1 292 ? 27.463 -30.994 -73.585 1.00 89.00 292 PRO A O 1
ATOM 2285 N N . PRO A 1 293 ? 29.671 -31.459 -73.548 1.00 87.62 293 PRO A N 1
ATOM 2286 C CA . PRO A 1 293 ? 29.870 -31.167 -74.962 1.00 87.62 293 PRO A CA 1
ATOM 2287 C C . PRO A 1 293 ? 29.002 -32.099 -75.832 1.00 87.62 293 PRO A C 1
ATOM 2289 O O . PRO A 1 293 ? 28.797 -33.257 -75.453 1.00 87.62 293 PRO A O 1
ATOM 2292 N N . PRO A 1 294 ? 28.466 -31.608 -76.966 1.00 84.12 294 PRO A N 1
ATOM 2293 C CA . PRO A 1 294 ? 27.671 -32.428 -77.876 1.00 84.12 294 PRO A CA 1
ATOM 2294 C C . PRO A 1 294 ? 28.498 -33.601 -78.443 1.00 84.12 294 PRO A C 1
ATOM 2296 O O . PRO A 1 294 ? 29.716 -33.451 -78.580 1.00 84.12 294 PRO A O 1
ATOM 2299 N N . PRO A 1 295 ? 27.853 -34.750 -78.734 1.00 77.38 295 PRO A N 1
ATOM 2300 C CA . PRO A 1 295 ? 28.505 -35.926 -79.312 1.00 77.38 295 PRO A CA 1
ATOM 2301 C C . PRO A 1 295 ? 29.015 -35.691 -80.738 1.00 77.38 295 PRO A C 1
ATOM 2303 O O . PRO A 1 295 ? 28.409 -34.867 -81.464 1.00 77.38 295 PRO A O 1
#